Protein 3FHG (pdb70)

InterPro domains:
  IPR003265 HhH-GPD domain [SM00478] (42-202)
  IPR003265 HhH-GPD domain [cd00056] (31-195)
  IPR011257 DNA glycosylase [SSF48150] (7-203)
  IPR012092 8-oxoguanine DNA glycosylase/AP lyase Ogg [MF_00241] (2-207)
  IPR012092 8-oxoguanine DNA glycosylase/AP lyase Ogg [NF002305] (6-207)
  IPR012092 8-oxoguanine DNA glycosylase/AP lyase Ogg [PF22175] (16-188)
  IPR012092 8-oxoguanine DNA glycosylase/AP lyase Ogg [PIRSF005954] (3-207)
  IPR023170 Helix-hairpin-helix, base-excision DNA repair, C-terminal [G3DSA:1.10.1670.10] (16-207)

B-factor: mean 33.08, std 9.27, range [10.03, 71.74]

Foldseek 3Di:
DLLVLLPPPVLVVVLVVQLVQQQVLLVDDLVSLLLLLLLLLLPVVHPQVLSVLLSVQCDPVLQPPALVVSLVSSVVSVRVVSNVSSVLSRQCCVVCRPCLSVPLVVVCVPPVVVSLVVCCVRPSRDLQSSLSSNLSNNRQQRARDDVVVVVLCCVVVLDHDDDCPDCDPVVRVVVSVSLQVVQVVSVHGNSSVNQSSVCVVPVDRGD

Secondary structure (DSSP, 8-state):
--HHHHH-HHHHHHHHHHHHHHHHHHTS-HHHHHHHHHHHHHHTTS-HHHHHHHHHHHGGGGGT--HHHHHHHHHHTT-TTHHHHHHHHHHHHHHHTTTHHHHHHHHHHH-HHHHHHHHTTSTT--HHHHHHHHHHTT--SS----HHHHHHHHHTTSS-----S---HHHHHHHHHHHHHHHHHTTS-HHHHHHHHHHHHHSS---

Radius of gyration: 16.83 Å; Cα contacts (8 Å, |Δi|>4): 234; chains: 1; bounding box: 34×46×36 Å

Sequence (207 aa):
MLRSLVQNPKVRARVLERVDEEFRLNNLSNEEVWFRELTLCLLLTANSSFISAYQALNCLGQKIYYANEEEIRNILKSCKYRFYNLKAKYIIMAREKVYGRLKEEIKPLADEDQQLARERLLNIKGIGMQEASHFLRNVGYFDLAIIDRHIIDFMRRIGAIGETNVKQLSKSLYISFENILKSIASNLNMSVGILDLFIWYKETNTIVK

Solvent-accessible surface area: 10336 Å² total; per-residue (Å²): 143,5,131,78,22,10,130,46,102,134,0,98,52,121,4,97,120,50,12,95,48,0,139,114,6,21,131,22,81,26,72,33,0,0,74,0,0,0,0,0,1,0,24,18,132,32,66,42,108,46,0,97,90,0,13,102,61,4,30,127,91,2,42,144,2,71,43,104,87,0,64,79,32,0,118,81,21,169,6,181,69,50,86,92,9,0,87,50,0,26,64,1,35,142,94,10,81,45,89,2,47,125,75,6,46,72,27,3,86,136,51,39,66,92,0,1,78,111,3,46,89,7,117,27,10,29,28,55,22,0,0,15,0,0,1,0,0,20,14,19,70,1,0,15,1,37,131,76,3,10,57,3,0,91,106,36,62,38,32,50,160,78,113,18,167,112,48,44,96,78,50,4,55,49,12,1,80,63,6,68,73,37,0,73,123,21,133,40,39,5,0,14,3,9,0,4,4,60,30,77,56,63,101,58,20,14,15

Organism: Saccharolobus solfataricus (strain ATCC 35092 / DSM 1617 / JCM 11322 / P2) (NCBI:txid273057)

Structure (mmCIF, N/CA/C/O backbone):
data_3FHG
#
_entry.id   3FHG
#
_cell.length_a   110.960
_cell.length_b   110.960
_cell.length_c   34.410
_cell.angle_alpha   90.000
_cell.angle_beta   90.000
_cell.angle_gamma   120.000
#
_symmetry.space_group_name_H-M   'P 6'
#
loop_
_entity.id
_entity.type
_entity.pdbx_description
1 polymer 'N-glycosylase/DNA lyase'
2 non-polymer GLYCEROL
3 non-polymer 'SULFATE ION'
4 water water
#
loop_
_atom_site.group_PDB
_atom_site.id
_atom_site.type_symbol
_atom_site.label_atom_id
_atom_site.label_alt_id
_atom_site.label_comp_id
_atom_site.label_asym_id
_atom_site.label_entity_id
_atom_site.label_seq_id
_atom_site.pdbx_PDB_ins_code
_atom_site.Cartn_x
_atom_site.Cartn_y
_atom_site.Cartn_z
_atom_site.occupancy
_atom_site.B_iso_or_equiv
_atom_site.auth_seq_id
_atom_site.auth_comp_id
_atom_site.auth_asym_id
_atom_site.auth_atom_id
_atom_site.pdbx_PDB_model_num
ATOM 1 N N . MET A 1 1 ? -53.813 -21.307 -10.319 1.00 62.74 1 MET A N 1
ATOM 2 C CA . MET A 1 1 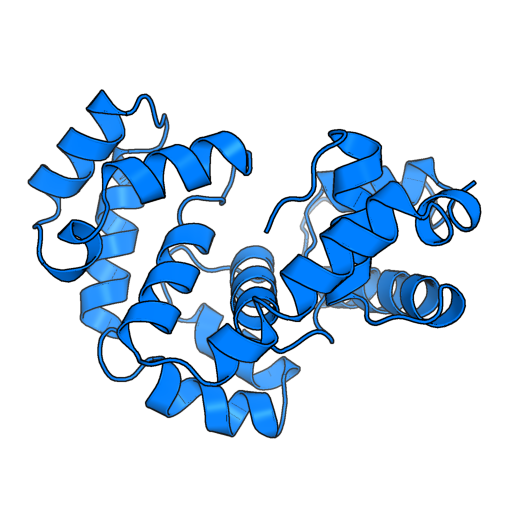? -54.262 -20.583 -9.093 1.00 62.54 1 MET A CA 1
ATOM 3 C C . MET A 1 1 ? -53.549 -19.240 -8.977 1.00 62.43 1 MET A C 1
ATOM 4 O O . MET A 1 1 ? -54.104 -18.273 -8.456 1.00 62.60 1 MET A O 1
ATOM 9 N N . LEU A 1 2 ? -52.313 -19.192 -9.461 1.00 61.70 2 LEU A N 1
ATOM 10 C CA . LEU A 1 2 ? -51.518 -17.971 -9.428 1.00 60.41 2 LEU A CA 1
ATOM 11 C C . LEU A 1 2 ? -51.279 -17.564 -10.878 1.00 59.92 2 LEU A C 1
ATOM 12 O O . LEU A 1 2 ? -51.305 -16.380 -11.221 1.00 60.33 2 LEU A O 1
ATOM 17 N N . ARG A 1 3 ? -51.053 -18.565 -11.722 1.00 58.43 3 ARG A N 1
ATOM 18 C CA . ARG A 1 3 ? -50.820 -18.352 -13.143 1.00 56.18 3 ARG A CA 1
ATOM 19 C C . ARG A 1 3 ? -51.943 -17.520 -13.762 1.00 54.85 3 ARG A C 1
ATOM 20 O O . ARG A 1 3 ? -51.708 -16.719 -14.667 1.00 53.94 3 ARG A O 1
ATOM 28 N N . SER A 1 4 ? -53.164 -17.717 -13.273 1.00 53.46 4 SER A N 1
ATOM 29 C CA . SER A 1 4 ? -54.317 -16.983 -13.779 1.00 51.60 4 SER A CA 1
ATOM 30 C C . SER A 1 4 ? -54.179 -15.498 -13.454 1.00 50.99 4 SER A C 1
ATOM 31 O O . SER A 1 4 ? -54.329 -14.639 -14.326 1.00 50.56 4 SER A O 1
ATOM 34 N N . LEU A 1 5 ? -53.894 -15.210 -12.188 1.00 49.40 5 LEU A N 1
ATOM 35 C CA . LEU A 1 5 ? -53.725 -13.842 -11.710 1.00 47.14 5 LEU A CA 1
ATOM 36 C C . LEU A 1 5 ? -52.763 -13.052 -12.593 1.00 45.93 5 LEU A C 1
ATOM 37 O O . LEU A 1 5 ? -53.045 -11.917 -12.986 1.00 43.00 5 LEU A O 1
ATOM 42 N N . VAL A 1 6 ? -51.625 -13.667 -12.900 1.00 44.91 6 VAL A N 1
ATOM 43 C CA . VAL A 1 6 ? -50.601 -13.034 -13.720 1.00 44.80 6 VAL A CA 1
ATOM 44 C C . VAL A 1 6 ? -51.030 -12.775 -15.165 1.00 44.73 6 VAL A C 1
ATOM 45 O O . VAL A 1 6 ? -50.465 -11.917 -15.838 1.00 44.35 6 VAL A O 1
ATOM 49 N N . GLN A 1 7 ? -52.028 -13.510 -15.643 1.00 44.53 7 GLN A N 1
ATOM 50 C CA . GLN A 1 7 ? -52.503 -13.323 -17.010 1.00 45.36 7 GLN A CA 1
ATOM 51 C C . GLN A 1 7 ? -53.671 -12.337 -17.099 1.00 44.12 7 GLN A C 1
ATOM 52 O O . GLN A 1 7 ? -54.024 -11.878 -18.189 1.00 44.83 7 GLN A O 1
ATOM 58 N N . ASN A 1 8 ? -54.263 -12.007 -15.956 1.00 41.20 8 ASN A N 1
ATOM 59 C CA . ASN A 1 8 ? -55.389 -11.078 -15.932 1.00 40.20 8 ASN A CA 1
ATOM 60 C C . ASN A 1 8 ? -54.991 -9.737 -16.551 1.00 38.99 8 ASN A C 1
ATOM 61 O O . ASN A 1 8 ? -54.146 -9.024 -16.014 1.00 36.67 8 ASN A O 1
ATOM 66 N N . PRO A 1 9 ? -55.610 -9.376 -17.689 1.00 38.63 9 PRO A N 1
ATOM 67 C CA . PRO A 1 9 ? -55.324 -8.120 -18.396 1.00 37.76 9 PRO A CA 1
ATOM 68 C C . PRO A 1 9 ? -55.511 -6.856 -17.554 1.00 36.81 9 PRO A C 1
ATOM 69 O O . PRO A 1 9 ? -54.755 -5.894 -17.695 1.00 35.87 9 PRO A O 1
ATOM 73 N N . LYS A 1 10 ? -56.513 -6.858 -16.684 1.00 36.17 10 LYS A N 1
ATOM 74 C CA . LYS A 1 10 ? -56.761 -5.707 -15.829 1.00 37.79 10 LYS A CA 1
ATOM 75 C C . LYS A 1 10 ? -55.595 -5.509 -14.867 1.00 37.03 10 LYS A C 1
ATOM 76 O O . LYS A 1 10 ? -55.103 -4.390 -14.687 1.00 36.86 10 LYS A O 1
ATOM 82 N N . VAL A 1 11 ? -55.150 -6.601 -14.256 1.00 34.68 11 VAL A N 1
ATOM 83 C CA . VAL A 1 11 ? -54.051 -6.529 -13.303 1.00 34.01 11 VAL A CA 1
ATOM 84 C C . VAL A 1 11 ? -52.743 -6.204 -13.997 1.00 32.89 11 VAL A C 1
ATOM 85 O O . VAL A 1 11 ? -51.997 -5.337 -13.549 1.00 32.75 11 VAL A O 1
ATOM 89 N N . ARG A 1 12 ? -52.463 -6.904 -15.090 1.00 32.63 12 ARG A N 1
ATOM 90 C CA . ARG A 1 12 ? -51.229 -6.679 -15.833 1.00 33.59 12 ARG A CA 1
ATOM 91 C C . ARG A 1 12 ? -51.068 -5.221 -16.251 1.00 31.84 12 ARG A C 1
ATOM 92 O O . ARG A 1 12 ? -49.992 -4.650 -16.116 1.00 30.92 12 ARG A O 1
ATOM 100 N N . ALA A 1 13 ? -52.142 -4.627 -16.764 1.00 31.71 13 ALA A N 1
ATOM 101 C CA . ALA A 1 13 ? -52.107 -3.240 -17.205 1.00 31.61 13 ALA A CA 1
ATOM 102 C C . ALA A 1 13 ? -51.620 -2.325 -16.081 1.00 31.16 13 ALA A C 1
ATOM 103 O O . ALA A 1 13 ? -50.669 -1.560 -16.258 1.00 30.90 13 ALA A O 1
ATOM 105 N N . ARG A 1 14 ? -52.278 -2.413 -14.931 1.00 29.60 14 ARG A N 1
ATOM 106 C CA . ARG A 1 14 ? -51.919 -1.597 -13.778 1.00 29.63 14 ARG A CA 1
ATOM 107 C C . ARG A 1 14 ? -50.492 -1.864 -13.317 1.00 28.74 14 ARG A C 1
ATOM 108 O O . ARG A 1 14 ? -49.759 -0.931 -13.000 1.00 30.43 14 ARG A O 1
ATOM 116 N N . VAL A 1 15 ? -50.091 -3.132 -13.286 1.00 26.77 15 VAL A N 1
ATOM 117 C CA . VAL A 1 15 ? -48.743 -3.485 -12.857 1.00 27.13 15 VAL A CA 1
ATOM 118 C C . VAL A 1 15 ? -47.660 -2.872 -13.738 1.00 28.45 15 VAL A C 1
ATOM 119 O O . VAL A 1 15 ? -46.651 -2.394 -13.229 1.00 27.77 15 VAL A O 1
ATOM 123 N N . LEU A 1 16 ? -47.865 -2.891 -15.053 1.00 28.50 16 LEU A N 1
ATOM 124 C CA . LEU A 1 16 ? -46.890 -2.318 -15.973 1.00 30.28 16 LEU A CA 1
ATOM 125 C C . LEU A 1 16 ? -46.720 -0.839 -15.673 1.00 28.58 16 LEU A C 1
ATOM 126 O O . LEU A 1 16 ? -45.625 -0.304 -15.772 1.00 27.37 16 LEU A O 1
ATOM 131 N N . GLU A 1 17 ? -47.813 -0.185 -15.306 1.00 29.11 17 GLU A N 1
ATOM 132 C CA . GLU A 1 17 ? -47.765 1.231 -14.968 1.00 29.77 17 GLU A CA 1
ATOM 133 C C . GLU A 1 17 ? -46.815 1.435 -13.788 1.00 30.06 17 GLU A C 1
ATOM 134 O O . GLU A 1 17 ? -45.958 2.321 -13.823 1.00 29.87 17 GLU A O 1
ATOM 140 N N . ARG A 1 18 ? -46.949 0.599 -12.757 1.00 27.80 18 ARG A N 1
ATOM 141 C CA . ARG A 1 18 ? -46.077 0.681 -11.585 1.00 27.53 18 ARG A CA 1
ATOM 142 C C . ARG A 1 18 ? -44.632 0.419 -11.990 1.00 27.54 18 ARG A C 1
ATOM 143 O O . ARG A 1 18 ? -43.719 1.120 -11.558 1.00 26.71 18 ARG A O 1
ATOM 151 N N . VAL A 1 19 ? -44.422 -0.607 -12.808 1.00 27.41 19 VAL A N 1
ATOM 152 C CA . VAL A 1 19 ? -43.077 -0.925 -13.256 1.00 29.35 19 VAL A CA 1
ATOM 153 C C . VAL A 1 19 ? -42.466 0.314 -13.910 1.00 29.16 19 VAL A C 1
ATOM 154 O O . VAL A 1 19 ? -41.328 0.676 -13.612 1.00 29.40 19 VAL A O 1
ATOM 158 N N . ASP A 1 20 ? -43.225 0.967 -14.789 1.00 28.00 20 ASP A N 1
ATOM 159 C CA . ASP A 1 20 ? -42.739 2.181 -15.438 1.00 28.68 20 ASP A CA 1
ATOM 160 C C . ASP A 1 20 ? -42.414 3.228 -14.377 1.00 27.74 20 ASP A C 1
ATOM 161 O O . ASP A 1 20 ? -41.372 3.870 -14.430 1.00 27.00 20 ASP A O 1
ATOM 166 N N A GLU A 1 21 ? -43.311 3.387 -13.410 0.50 26.47 21 GLU A N 1
ATOM 167 N N B GLU A 1 21 ? -43.316 3.384 -13.415 0.50 27.03 21 GLU A N 1
ATOM 168 C CA A GLU A 1 21 ? -43.116 4.359 -12.338 0.50 25.31 21 GLU A CA 1
ATOM 169 C CA B GLU A 1 21 ? -43.132 4.341 -12.330 0.50 26.32 21 GLU A CA 1
ATOM 170 C C A GLU A 1 21 ? -41.797 4.112 -11.615 0.50 23.68 21 GLU A C 1
ATOM 171 C C B GLU A 1 21 ? -41.810 4.110 -11.610 0.50 24.33 21 GLU A C 1
ATOM 172 O O A GLU A 1 21 ? -41.036 5.046 -11.362 0.50 23.23 21 GLU A O 1
ATOM 173 O O B GLU A 1 21 ? -41.058 5.052 -11.355 0.50 23.87 21 GLU A O 1
ATOM 184 N N . PHE A 1 22 ? -41.528 2.852 -11.285 1.00 23.40 22 PHE A N 1
ATOM 185 C CA . PHE A 1 22 ? -40.302 2.502 -10.588 1.00 22.18 22 PHE A CA 1
ATOM 186 C C . PHE A 1 22 ? -39.065 2.767 -11.426 1.00 23.08 22 PHE A C 1
ATOM 187 O O . PHE A 1 22 ? -38.050 3.248 -10.912 1.00 21.36 22 PHE A O 1
ATOM 195 N N . ARG A 1 23 ? -39.142 2.458 -12.717 1.00 22.07 23 ARG A N 1
ATOM 196 C CA . ARG A 1 23 ? -38.009 2.705 -13.590 1.00 24.01 23 ARG A CA 1
ATOM 197 C C . ARG A 1 23 ? -37.775 4.211 -13.703 1.00 21.32 23 ARG A C 1
ATOM 198 O O . ARG A 1 23 ? -36.631 4.670 -13.692 1.00 24.04 23 ARG A O 1
ATOM 206 N N . LEU A 1 24 ? -38.856 4.978 -13.782 1.00 20.22 24 LEU A N 1
ATOM 207 C CA . LEU A 1 24 ? -38.725 6.424 -13.862 1.00 21.29 24 LEU A CA 1
ATOM 208 C C . LEU A 1 24 ? -38.084 6.912 -12.568 1.00 22.07 24 LEU A C 1
ATOM 209 O O . LEU A 1 24 ? -37.233 7.796 -12.583 1.00 22.98 24 LEU A O 1
ATOM 214 N N . ASN A 1 25 ? -38.488 6.323 -11.445 1.00 21.74 25 ASN A N 1
ATOM 215 C CA . ASN A 1 25 ? -37.932 6.724 -10.158 1.00 21.18 25 ASN A CA 1
ATOM 216 C C . ASN A 1 25 ? -36.414 6.569 -10.166 1.00 21.23 25 ASN A C 1
ATOM 217 O O . ASN A 1 25 ? -35.702 7.439 -9.667 1.00 24.35 25 ASN A O 1
ATOM 222 N N . ASN A 1 26 ? -35.913 5.477 -10.739 1.00 22.35 26 ASN A N 1
ATOM 223 C CA . ASN A 1 26 ? -34.466 5.243 -10.789 1.00 24.02 26 ASN A CA 1
ATOM 224 C C . ASN A 1 26 ? -33.733 6.390 -11.502 1.00 24.29 26 ASN A C 1
ATOM 225 O O . ASN A 1 26 ? -32.588 6.704 -11.185 1.00 23.40 26 ASN A O 1
ATOM 230 N N . LEU A 1 27 ? -34.422 7.019 -12.447 1.00 24.76 27 LEU A N 1
ATOM 231 C CA . LEU A 1 27 ? -33.860 8.116 -13.233 1.00 26.87 27 LEU A CA 1
ATOM 232 C C . LEU A 1 27 ? -34.217 9.492 -12.675 1.00 28.02 27 LEU A C 1
ATOM 233 O O . LEU A 1 27 ? -33.872 10.517 -13.272 1.00 28.07 27 LEU A O 1
ATOM 238 N N . SER A 1 28 ? -34.906 9.509 -11.538 1.00 26.46 28 SER A N 1
ATOM 239 C CA . SER A 1 28 ? -35.328 10.754 -10.918 1.00 26.23 28 SER A CA 1
ATOM 240 C C . SER A 1 28 ? -34.336 11.266 -9.879 1.00 26.10 28 SER A C 1
ATOM 241 O O . SER A 1 28 ? -33.422 10.552 -9.464 1.00 26.83 28 SER A O 1
ATOM 244 N N . ASN A 1 29 ? -34.540 12.507 -9.453 1.00 26.71 29 ASN A N 1
ATOM 245 C CA . ASN A 1 29 ? -33.648 13.163 -8.504 1.00 29.44 29 ASN A CA 1
ATOM 246 C C . ASN A 1 29 ? -33.733 12.727 -7.043 1.00 30.28 29 ASN A C 1
ATOM 247 O O . ASN A 1 29 ? -34.637 11.989 -6.634 1.00 28.23 29 ASN A O 1
ATOM 252 N N . GLU A 1 30 ? -32.777 13.235 -6.270 1.00 29.19 30 GLU A N 1
ATOM 253 C CA . GLU A 1 30 ? -32.651 12.979 -4.837 1.00 30.13 30 GLU A CA 1
ATOM 254 C C . GLU A 1 30 ? -33.969 13.154 -4.078 1.00 28.08 30 GLU A C 1
ATOM 255 O O . GLU A 1 30 ? -34.263 12.397 -3.146 1.00 29.31 30 GLU A O 1
ATOM 261 N N . GLU A 1 31 ? -34.756 14.155 -4.454 1.00 25.47 31 GLU A N 1
ATOM 262 C CA . GLU A 1 31 ? -36.029 14.380 -3.790 1.00 25.79 31 GLU A CA 1
ATOM 263 C C . GLU A 1 31 ? -36.947 13.173 -3.979 1.00 25.61 31 GLU A C 1
ATOM 264 O O . GLU A 1 31 ? -37.650 12.762 -3.059 1.00 23.12 31 GLU A O 1
ATOM 270 N N . VAL A 1 32 ? -36.946 12.608 -5.177 1.00 22.61 32 VAL A N 1
ATOM 271 C CA . VAL A 1 32 ? -37.793 11.453 -5.430 1.00 21.34 32 VAL A CA 1
ATOM 272 C C . VAL A 1 32 ? -37.286 10.245 -4.653 1.00 18.85 32 VAL A C 1
ATOM 273 O O . VAL A 1 32 ? -38.082 9.485 -4.107 1.00 18.47 32 VAL A O 1
ATOM 277 N N . TRP A 1 33 ? -35.971 10.056 -4.602 1.00 18.78 33 TRP A N 1
ATOM 278 C CA . TRP A 1 33 ? -35.432 8.930 -3.848 1.00 19.59 33 TRP A CA 1
ATOM 279 C C . TRP A 1 33 ? -35.749 9.059 -2.358 1.00 21.43 33 TRP A C 1
ATOM 280 O O . TRP A 1 33 ? -36.127 8.079 -1.716 1.00 19.01 33 TRP A O 1
ATOM 291 N N . PHE A 1 34 ? -35.605 10.255 -1.794 1.00 20.43 34 PHE A N 1
ATOM 292 C CA . PHE A 1 34 ? -35.914 10.395 -0.375 1.00 19.31 34 PHE A CA 1
ATOM 293 C C . PHE A 1 34 ? -37.405 10.234 -0.117 1.00 19.15 34 PHE A C 1
ATOM 294 O O . PHE A 1 34 ? -37.801 9.784 0.953 1.00 18.77 34 PHE A O 1
ATOM 302 N N . ARG A 1 35 ? -38.233 10.630 -1.079 1.00 15.45 35 ARG A N 1
ATOM 303 C CA . ARG A 1 35 ? -39.678 10.476 -0.919 1.00 19.36 35 ARG A CA 1
ATOM 304 C C . ARG A 1 35 ? -40.014 8.977 -0.815 1.00 18.24 35 ARG A C 1
ATOM 305 O O . ARG A 1 35 ? -40.822 8.566 0.019 1.00 16.62 35 ARG A O 1
ATOM 313 N N . GLU A 1 36 ? -39.393 8.164 -1.667 1.00 17.58 36 GLU A N 1
ATOM 314 C CA . GLU A 1 36 ? -39.644 6.720 -1.641 1.00 18.54 36 GLU A CA 1
ATOM 315 C C . GLU A 1 36 ? -39.136 6.122 -0.332 1.00 18.30 36 GLU A C 1
ATOM 316 O O . GLU A 1 36 ? -39.772 5.237 0.240 1.00 16.94 36 GLU A O 1
ATOM 322 N N . LEU A 1 37 ? -37.994 6.611 0.149 1.00 17.31 37 LEU A N 1
ATOM 323 C CA . LEU A 1 37 ? -37.443 6.116 1.407 1.00 18.88 37 LEU A CA 1
ATOM 324 C C . LEU A 1 37 ? -38.437 6.419 2.528 1.00 19.51 37 LEU A C 1
ATOM 325 O O . LEU A 1 37 ? -38.695 5.576 3.387 1.00 21.08 37 LEU A O 1
ATOM 330 N N . THR A 1 38 ? -39.004 7.622 2.503 1.00 18.73 38 THR A N 1
ATOM 331 C CA . THR A 1 38 ? -39.971 8.040 3.511 1.00 17.68 38 THR A CA 1
ATOM 332 C C . THR A 1 38 ? -41.226 7.163 3.483 1.00 18.91 38 THR A C 1
ATOM 333 O O . THR A 1 38 ? -41.795 6.835 4.526 1.00 16.91 38 THR A O 1
ATOM 337 N N . LEU A 1 39 ? -41.661 6.794 2.287 1.00 16.01 39 LEU A N 1
ATOM 338 C CA . LEU A 1 39 ? -42.826 5.921 2.142 1.00 19.18 39 LEU A CA 1
ATOM 339 C C . LEU A 1 39 ? -42.528 4.584 2.816 1.00 17.52 39 LEU A C 1
ATOM 340 O O . LEU A 1 39 ? -43.374 4.026 3.515 1.00 18.29 39 LEU A O 1
ATOM 345 N N . CYS A 1 40 ? -41.320 4.070 2.604 1.00 17.53 40 CYS A N 1
ATOM 346 C CA . CYS A 1 40 ? -40.942 2.791 3.184 1.00 18.78 40 CYS A CA 1
ATOM 347 C C . CYS A 1 40 ? -40.892 2.853 4.712 1.00 21.39 40 CYS A C 1
ATOM 348 O O . CYS A 1 40 ? -41.271 1.893 5.378 1.00 20.60 40 CYS A O 1
ATOM 351 N N . LEU A 1 41 ? -40.442 3.972 5.274 1.00 20.06 41 LEU A N 1
ATOM 352 C CA . LEU A 1 41 ? -40.413 4.100 6.732 1.00 22.20 41 LEU A CA 1
ATOM 353 C C . LEU A 1 41 ? -41.842 4.067 7.270 1.00 20.40 41 LEU A C 1
ATOM 354 O O . LEU A 1 41 ? -42.102 3.474 8.310 1.00 21.98 41 LEU A O 1
ATOM 359 N N A LEU A 1 42 ? -42.759 4.708 6.552 0.50 20.49 42 LEU A N 1
ATOM 360 N N B LEU A 1 42 ? -42.756 4.711 6.549 0.50 19.15 42 LEU A N 1
ATOM 361 C CA A LEU A 1 42 ? -44.161 4.774 6.961 0.50 22.35 42 LEU A CA 1
ATOM 362 C CA B LEU A 1 42 ? -44.161 4.781 6.946 0.50 20.21 42 LEU A CA 1
ATOM 363 C C A LEU A 1 42 ? -44.945 3.479 6.765 0.50 23.54 42 LEU A C 1
ATOM 364 C C B LEU A 1 42 ? -44.937 3.478 6.771 0.50 22.20 42 LEU A C 1
ATOM 365 O O A LEU A 1 42 ? -45.977 3.273 7.410 0.50 23.25 42 LEU A O 1
ATOM 366 O O B LEU A 1 42 ? -45.954 3.264 7.436 0.50 22.17 42 LEU A O 1
ATOM 375 N N . THR A 1 43 ? -44.468 2.616 5.874 1.00 23.47 43 THR A N 1
ATOM 376 C CA . THR A 1 43 ? -45.147 1.353 5.617 1.00 25.95 43 THR A CA 1
ATOM 377 C C . THR A 1 43 ? -44.871 0.312 6.695 1.00 28.82 43 THR A C 1
ATOM 378 O O . THR A 1 43 ? -45.632 -0.648 6.846 1.00 30.04 43 THR A O 1
ATOM 382 N N . ALA A 1 44 ? -43.794 0.501 7.448 1.00 29.52 44 ALA A N 1
ATOM 383 C CA . ALA A 1 44 ? -43.456 -0.440 8.506 1.00 31.17 44 ALA A CA 1
ATOM 384 C C . ALA A 1 44 ? -44.668 -0.622 9.418 1.00 32.61 44 ALA A C 1
ATOM 385 O O . ALA A 1 44 ? -45.238 0.350 9.912 1.00 32.26 44 ALA A O 1
ATOM 387 N N . ASN A 1 45 ? -45.069 -1.874 9.611 1.00 35.27 45 ASN A N 1
ATOM 388 C CA . ASN A 1 45 ? -46.210 -2.216 10.460 1.00 36.29 45 ASN A CA 1
ATOM 389 C C . ASN A 1 45 ? -47.511 -1.521 10.080 1.00 35.92 45 ASN A C 1
ATOM 390 O O . ASN A 1 45 ? -48.431 -1.420 10.893 1.00 37.22 45 ASN A O 1
ATOM 395 N N . SER A 1 46 ? -47.600 -1.051 8.844 1.00 35.02 46 SER A N 1
ATOM 396 C CA . SER A 1 46 ? -48.801 -0.370 8.381 1.00 36.57 46 SER A CA 1
ATOM 397 C C . SER A 1 46 ? -49.183 -0.911 7.021 1.00 37.54 46 SER A C 1
ATOM 398 O O . SER A 1 46 ? -48.415 -1.646 6.404 1.00 40.16 46 SER A O 1
ATOM 401 N N . SER A 1 47 ? -50.372 -0.549 6.555 1.00 37.62 47 SER A N 1
ATOM 402 C CA . SER A 1 47 ? -50.834 -0.983 5.244 1.00 37.77 47 SER A CA 1
ATOM 403 C C . SER A 1 47 ? -50.355 0.076 4.259 1.00 37.58 47 SER A C 1
ATOM 404 O O . SER A 1 47 ? -49.844 1.119 4.669 1.00 36.34 47 SER A O 1
ATOM 407 N N . PHE A 1 48 ? -50.509 -0.178 2.966 1.00 35.67 48 PHE A N 1
ATOM 408 C CA . PHE A 1 48 ? -50.071 0.796 1.980 1.00 36.20 48 PHE A CA 1
ATOM 409 C C . PHE A 1 48 ? -50.928 2.061 2.030 1.00 35.50 48 PHE A C 1
ATOM 410 O O . PHE A 1 48 ? -50.409 3.176 1.981 1.00 34.68 48 PHE A O 1
ATOM 418 N N . ILE A 1 49 ? -52.241 1.879 2.131 1.00 35.45 49 ILE A N 1
ATOM 419 C CA . ILE A 1 49 ? -53.161 3.013 2.184 1.00 36.33 49 ILE A CA 1
ATOM 420 C C . ILE A 1 49 ? -52.832 3.995 3.311 1.00 35.38 49 ILE A C 1
ATOM 421 O O . ILE A 1 49 ? -52.851 5.206 3.100 1.00 33.30 49 ILE A O 1
ATOM 426 N N . SER A 1 50 ? -52.534 3.480 4.503 1.00 35.22 50 SER A N 1
ATOM 427 C CA . SER A 1 50 ? -52.202 4.348 5.631 1.00 34.26 50 SER A CA 1
ATOM 428 C C . SER A 1 50 ? -50.919 5.112 5.346 1.00 32.15 50 SER A C 1
ATOM 429 O O . SER A 1 50 ? -50.853 6.326 5.548 1.00 30.69 50 SER A O 1
ATOM 432 N N . ALA A 1 51 ? -49.905 4.388 4.876 1.00 29.72 51 ALA A N 1
ATOM 433 C CA . ALA A 1 51 ? -48.612 4.979 4.566 1.00 28.82 51 ALA A CA 1
ATOM 434 C C . ALA A 1 51 ? -48.714 6.025 3.468 1.00 27.54 51 ALA A C 1
ATOM 435 O O . ALA A 1 51 ? -48.138 7.109 3.580 1.00 26.23 51 ALA A O 1
ATOM 437 N N . TYR A 1 52 ? -49.439 5.706 2.399 1.00 28.34 52 TYR A N 1
ATOM 438 C CA . TYR A 1 52 ? -49.580 6.660 1.310 1.00 27.36 52 TYR A CA 1
ATOM 439 C C . TYR A 1 52 ? -50.370 7.887 1.750 1.00 27.84 52 TYR A C 1
ATOM 440 O O . TYR A 1 52 ? -50.042 9.002 1.362 1.00 26.66 52 TYR A O 1
ATOM 449 N N . GLN A 1 53 ? -51.413 7.695 2.552 1.00 28.44 53 GLN A N 1
ATOM 450 C CA . GLN A 1 53 ? -52.191 8.845 3.019 1.00 29.13 53 GLN A CA 1
ATOM 451 C C . GLN A 1 53 ? -51.295 9.762 3.833 1.00 27.16 53 GLN A C 1
ATOM 452 O O . GLN A 1 53 ? -51.363 10.990 3.709 1.00 27.46 53 GLN A O 1
ATOM 458 N N . ALA A 1 54 ? -50.461 9.152 4.671 1.00 25.89 54 ALA A N 1
ATOM 459 C CA . ALA A 1 54 ? -49.526 9.888 5.507 1.00 26.05 54 ALA A CA 1
ATOM 460 C C . ALA A 1 54 ? -48.538 10.670 4.637 1.00 25.94 54 ALA A C 1
ATOM 461 O O . ALA A 1 54 ? -48.243 11.836 4.896 1.00 26.21 54 ALA A O 1
ATOM 463 N N . LEU A 1 55 ? -48.027 10.013 3.606 1.00 26.86 55 LEU A N 1
ATOM 464 C CA . LEU A 1 55 ? -47.068 10.640 2.704 1.00 27.87 55 LEU A CA 1
ATOM 465 C C . LEU A 1 55 ? -47.715 11.838 2.026 1.00 29.18 55 LEU A C 1
ATOM 466 O O . LEU A 1 55 ? -47.133 12.921 1.957 1.00 29.43 55 LEU A O 1
ATOM 471 N N . ASN A 1 56 ? -48.929 11.620 1.531 1.00 31.17 56 ASN A N 1
ATOM 472 C CA . ASN A 1 56 ? -49.696 12.645 0.838 1.00 33.12 56 ASN A CA 1
ATOM 473 C C . ASN A 1 56 ? -49.968 13.820 1.777 1.00 33.11 56 ASN A C 1
ATOM 474 O O . ASN A 1 56 ? -49.847 14.981 1.379 1.00 32.83 56 ASN A O 1
ATOM 479 N N . CYS A 1 57 ? -50.325 13.518 3.024 1.00 31.23 57 CYS A N 1
ATOM 480 C CA . CYS A 1 57 ? -50.592 14.555 4.021 1.00 31.41 57 CYS A CA 1
ATOM 481 C C . CYS A 1 57 ? -49.348 15.407 4.275 1.00 30.49 57 CYS A C 1
ATOM 482 O O . CYS A 1 57 ? -49.429 16.627 4.409 1.00 29.80 57 CYS A O 1
ATOM 485 N N . LEU A 1 58 ? -48.201 14.743 4.374 1.00 28.25 58 LEU A N 1
ATOM 486 C CA . LEU A 1 58 ? -46.945 15.430 4.619 1.00 26.80 58 LEU A CA 1
ATOM 487 C C . LEU A 1 58 ? -46.517 16.224 3.393 1.00 27.32 58 LEU A C 1
ATOM 488 O O . LEU A 1 58 ? -46.061 17.356 3.515 1.00 27.55 58 LEU A O 1
ATOM 493 N N . GLY A 1 59 ? -46.673 15.633 2.213 1.00 26.57 59 GLY A N 1
ATOM 494 C CA . GLY A 1 59 ? -46.295 16.328 0.999 1.00 27.97 59 GLY A CA 1
ATOM 495 C C . GLY A 1 59 ? -44.853 16.793 1.029 1.00 28.44 59 GLY A C 1
ATOM 496 O O . GLY A 1 59 ? -43.969 16.052 1.462 1.00 27.87 59 GLY A O 1
ATOM 497 N N . GLN A 1 60 ? -44.611 18.024 0.590 1.00 27.59 60 GLN A N 1
ATOM 498 C CA . GLN A 1 60 ? -43.254 18.567 0.541 1.00 27.69 60 GLN A CA 1
ATOM 499 C C . GLN A 1 60 ? -42.609 18.840 1.898 1.00 26.90 60 GLN A C 1
ATOM 500 O O . GLN A 1 60 ? -41.402 19.077 1.985 1.00 25.80 60 GLN A O 1
ATOM 506 N N . LYS A 1 61 ? -43.393 18.787 2.965 1.00 24.42 61 LYS A N 1
ATOM 507 C CA . LYS A 1 61 ? -42.826 19.043 4.275 1.00 24.78 61 LYS A CA 1
ATOM 508 C C . LYS A 1 61 ? -41.853 17.975 4.744 1.00 24.07 61 LYS A C 1
ATOM 509 O O . LYS A 1 61 ? -41.084 18.209 5.670 1.00 24.03 61 LYS A O 1
ATOM 515 N N . ILE A 1 62 ? -41.857 16.805 4.106 1.00 21.25 62 ILE A N 1
ATOM 516 C CA . ILE A 1 62 ? -40.907 15.780 4.520 1.00 21.30 62 ILE A CA 1
ATOM 517 C C . ILE A 1 62 ? -39.478 16.287 4.278 1.00 19.84 62 ILE A C 1
ATOM 518 O O . ILE A 1 62 ? -38.529 15.834 4.913 1.00 18.26 62 ILE A O 1
ATOM 523 N N . TYR A 1 63 ? -39.332 17.239 3.360 1.00 20.71 63 TYR A N 1
ATOM 524 C CA . TYR A 1 63 ? -38.016 17.771 3.033 1.00 19.24 63 TYR A CA 1
ATOM 525 C C . TYR A 1 63 ? -37.479 18.840 3.977 1.00 23.84 63 TYR A C 1
ATOM 526 O O . TYR A 1 63 ? -36.259 18.994 4.102 1.00 24.05 63 TYR A O 1
ATOM 535 N N . TYR A 1 64 ? -38.365 19.563 4.660 1.00 23.26 64 TYR A N 1
ATOM 536 C CA . TYR A 1 64 ? -37.887 20.634 5.536 1.00 25.62 64 TYR A CA 1
ATOM 537 C C . TYR A 1 64 ? -38.502 20.789 6.928 1.00 24.85 64 TYR A C 1
ATOM 538 O O . TYR A 1 64 ? -37.878 21.373 7.809 1.00 25.99 64 TYR A O 1
ATOM 547 N N . ALA A 1 65 ? -39.709 20.278 7.145 1.00 26.57 65 ALA A N 1
ATOM 548 C CA . ALA A 1 65 ? -40.342 20.434 8.458 1.00 24.69 65 ALA A CA 1
ATOM 549 C C . ALA A 1 65 ? -39.543 19.775 9.580 1.00 24.39 65 ALA A C 1
ATOM 550 O O . ALA A 1 65 ? -38.763 18.853 9.339 1.00 2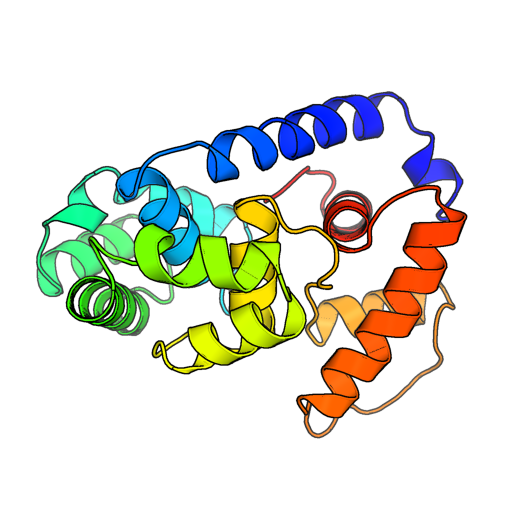4.78 65 ALA A O 1
ATOM 552 N N . ASN A 1 66 ? -39.716 20.266 10.809 1.00 23.78 66 ASN A N 1
ATOM 553 C CA . ASN A 1 66 ? -39.009 19.700 11.954 1.00 23.96 66 ASN A C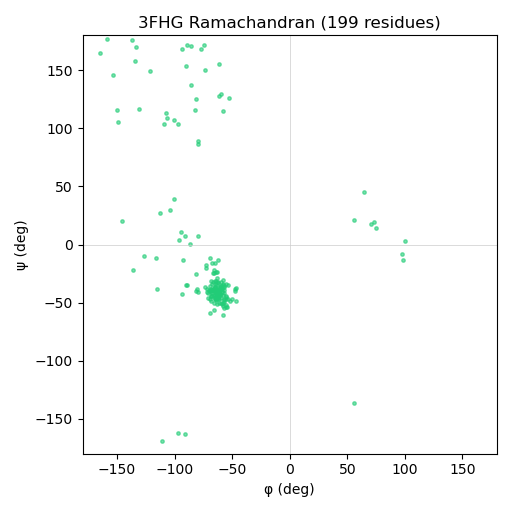A 1
ATOM 554 C C . ASN A 1 66 ? -39.806 18.515 12.512 1.00 23.55 66 ASN A C 1
ATOM 555 O O . ASN A 1 66 ? -40.939 18.278 12.099 1.00 24.36 66 ASN A O 1
ATOM 560 N N . GLU A 1 67 ? -39.210 17.771 13.433 1.00 26.21 67 GLU A N 1
ATOM 561 C CA . GLU A 1 67 ? -39.868 16.591 14.015 1.00 26.63 67 GLU A CA 1
ATOM 562 C C . GLU A 1 67 ? -41.274 16.844 14.570 1.00 27.72 67 GLU A C 1
ATOM 563 O O . GLU A 1 67 ? -42.209 16.097 14.279 1.00 27.31 67 GLU A O 1
ATOM 569 N N . GLU A 1 68 ? -41.416 17.892 15.374 1.00 27.86 68 GLU A N 1
ATOM 570 C CA . GLU A 1 68 ? -42.706 18.243 15.971 1.00 28.38 68 GLU A CA 1
ATOM 571 C C . GLU A 1 68 ? -43.792 18.489 14.922 1.00 27.99 68 GLU A C 1
ATOM 572 O O . GLU A 1 68 ? -44.931 18.040 15.071 1.00 26.76 68 GLU A O 1
ATOM 578 N N . GLU A 1 69 ? -43.437 19.204 13.860 1.00 27.22 69 GLU A N 1
ATOM 579 C CA . GLU A 1 69 ? -44.379 19.528 12.792 1.00 24.93 69 GLU A CA 1
ATOM 580 C C . GLU A 1 69 ? -44.792 18.303 11.986 1.00 24.56 69 GLU A C 1
ATOM 581 O O . GLU A 1 69 ? -45.946 18.183 11.579 1.00 23.53 69 GLU A O 1
ATOM 587 N N . ILE A 1 70 ? -43.844 17.405 11.749 1.00 24.37 70 ILE A N 1
ATOM 588 C CA . ILE A 1 70 ? -44.135 16.186 11.005 1.00 25.07 70 ILE A CA 1
ATOM 589 C C . ILE A 1 70 ? -45.006 15.285 11.875 1.00 25.11 70 ILE A C 1
ATOM 590 O O . ILE A 1 70 ? -45.945 14.668 11.388 1.00 25.52 70 ILE A O 1
ATOM 595 N N . ARG A 1 71 ? -44.714 15.236 13.170 1.00 26.89 71 ARG A N 1
ATOM 596 C CA . ARG A 1 71 ? -45.509 14.420 14.070 1.00 28.29 71 ARG A CA 1
ATOM 597 C C . ARG A 1 71 ? -46.952 14.934 14.099 1.00 27.73 71 ARG A C 1
ATOM 598 O O . ARG A 1 71 ? -47.898 14.144 14.034 1.00 26.35 71 ARG A O 1
ATOM 606 N N . ASN A 1 72 ? -47.125 16.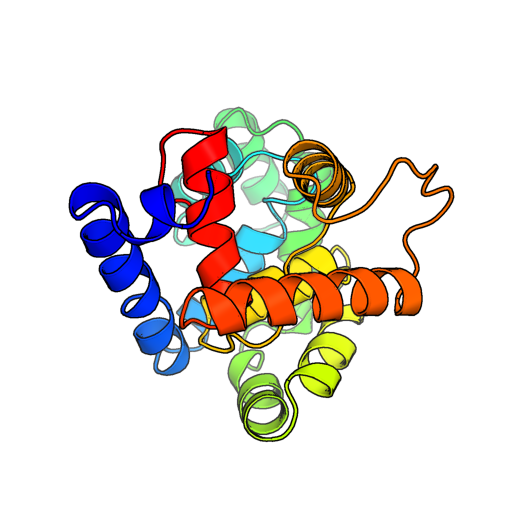255 14.167 1.00 27.55 72 ASN A N 1
ATOM 607 C CA . ASN A 1 72 ? -48.467 16.826 14.213 1.00 28.40 72 ASN A CA 1
ATOM 608 C C . ASN A 1 72 ? -49.259 16.562 12.937 1.00 28.89 72 ASN A C 1
ATOM 609 O O . ASN A 1 72 ? -50.469 16.339 12.988 1.00 28.35 72 ASN A O 1
ATOM 614 N N . ILE A 1 73 ? -48.589 16.586 11.790 1.00 25.94 73 ILE A N 1
ATOM 615 C CA . ILE A 1 73 ? -49.274 16.316 10.531 1.00 26.62 73 ILE A CA 1
ATOM 616 C C . ILE A 1 73 ? -49.698 14.846 10.462 1.00 25.83 73 ILE A C 1
ATOM 617 O O . ILE A 1 73 ? -50.819 14.540 10.066 1.00 27.87 73 ILE A O 1
ATOM 622 N N . LEU A 1 74 ? -48.807 13.940 10.847 1.00 24.21 74 LEU A N 1
ATOM 623 C CA . LEU A 1 74 ? -49.131 12.513 10.825 1.00 25.17 74 LEU A CA 1
ATOM 624 C C . LEU A 1 74 ? -50.277 12.207 11.788 1.00 25.66 74 LEU A C 1
ATOM 625 O O . LEU A 1 74 ? -51.164 11.404 11.485 1.00 25.50 74 LEU A O 1
ATOM 630 N N . LYS A 1 75 ? -50.253 12.855 12.947 1.00 26.32 75 LYS A N 1
ATOM 631 C CA . LYS A 1 75 ? -51.296 12.655 13.938 1.00 29.85 75 LYS A CA 1
ATOM 632 C C . LYS A 1 75 ? -52.653 13.104 13.382 1.00 30.66 75 LYS A C 1
ATOM 633 O O . LYS A 1 75 ? -53.654 12.413 13.542 1.00 30.64 75 LYS A O 1
ATOM 639 N N . SER A 1 76 ? -52.676 14.249 12.707 1.00 31.68 76 SER A N 1
ATOM 640 C CA . SER A 1 76 ? -53.910 14.783 12.146 1.00 32.72 76 SER A CA 1
ATOM 641 C C . SER A 1 76 ? -54.387 13.989 10.929 1.00 33.83 76 SER A C 1
ATOM 642 O O . SER A 1 76 ? -55.555 14.052 10.558 1.00 31.37 76 SER A O 1
ATOM 645 N N . CYS A 1 77 ? -53.467 13.249 10.316 1.00 32.53 77 CYS A N 1
ATOM 646 C CA . CYS A 1 77 ? -53.756 12.442 9.138 1.00 32.53 77 CYS A CA 1
ATOM 647 C C . CYS A 1 77 ? -54.267 11.062 9.535 1.00 32.74 77 CYS A C 1
ATOM 648 O O . CYS A 1 77 ? -54.544 10.223 8.676 1.00 33.82 77 CYS A O 1
ATOM 651 N N . LYS A 1 78 ? -54.369 10.829 10.840 1.00 30.89 78 LYS A N 1
ATOM 652 C CA . LYS A 1 78 ? -54.837 9.557 11.376 1.00 31.77 78 LYS A CA 1
ATOM 653 C C . LYS A 1 78 ? -53.834 8.413 11.253 1.00 30.50 78 LYS A C 1
ATOM 654 O O . LYS A 1 78 ? -54.199 7.237 11.339 1.00 30.95 78 LYS A O 1
ATOM 660 N N . TYR A 1 79 ? -52.565 8.756 11.058 1.00 27.49 79 TYR A N 1
ATOM 661 C CA . TYR A 1 79 ? -51.525 7.746 10.979 1.00 25.93 79 TYR A CA 1
ATOM 662 C C . TYR A 1 79 ? -51.158 7.392 12.425 1.00 25.63 79 TYR A C 1
ATOM 663 O O . TYR A 1 79 ? -50.655 8.236 13.167 1.00 25.41 79 TYR A O 1
ATOM 672 N N . ARG A 1 80 ? -51.410 6.143 12.815 1.00 25.65 80 ARG A N 1
ATOM 673 C CA . ARG A 1 80 ? -51.177 5.684 14.185 1.00 28.24 80 ARG A CA 1
ATOM 674 C C . ARG A 1 80 ? -49.756 5.687 14.738 1.00 27.57 80 ARG A C 1
ATOM 675 O O . ARG A 1 80 ? -49.568 5.821 15.947 1.00 27.64 80 ARG A O 1
ATOM 683 N N . PHE A 1 81 ? -48.755 5.529 13.881 1.00 26.59 81 PHE A N 1
ATOM 684 C CA . PHE A 1 81 ? -47.378 5.497 14.363 1.00 26.36 81 PHE A CA 1
ATOM 685 C C . PHE A 1 81 ? -46.670 6.835 14.159 1.00 25.59 81 PHE A C 1
ATOM 686 O O . PHE A 1 81 ? -45.481 6.881 13.849 1.00 24.05 81 PHE A O 1
ATOM 694 N N . TYR A 1 82 ? -47.408 7.919 14.378 1.00 26.00 82 TYR A N 1
ATOM 695 C CA . TYR A 1 82 ? -46.879 9.262 14.189 1.00 27.01 82 TYR A CA 1
ATOM 696 C C . TYR A 1 82 ? -45.666 9.658 15.030 1.00 27.73 82 TYR A C 1
ATOM 697 O O . TYR A 1 82 ? -44.800 10.389 14.549 1.00 29.54 82 TYR A O 1
ATOM 706 N N . ASN A 1 83 ? -45.588 9.186 16.271 1.00 28.35 83 ASN A N 1
ATOM 707 C CA . ASN A 1 83 ? -44.465 9.545 17.139 1.00 27.58 83 ASN A CA 1
ATOM 708 C C . ASN A 1 83 ? -43.099 9.030 16.698 1.00 25.56 83 ASN A C 1
ATOM 709 O O . ASN A 1 83 ? -42.156 9.804 16.533 1.00 25.98 83 ASN A O 1
ATOM 714 N N . LEU A 1 84 ? -42.979 7.720 16.527 1.00 24.73 84 LEU A N 1
ATOM 715 C CA . LEU A 1 84 ? -41.703 7.152 16.129 1.00 23.26 84 LEU A CA 1
ATOM 716 C C . LEU A 1 84 ? -41.359 7.462 14.678 1.00 23.61 84 LEU A C 1
ATOM 717 O O . LEU A 1 84 ? -40.196 7.720 14.352 1.00 22.30 84 LEU A O 1
ATOM 722 N N . LYS A 1 85 ? -42.362 7.436 13.808 1.00 22.18 85 LYS A N 1
ATOM 723 C CA . LYS A 1 85 ? -42.105 7.693 12.398 1.00 23.38 85 LYS A CA 1
ATOM 724 C C . LYS A 1 85 ? -41.586 9.099 12.152 1.00 22.72 85 LYS A C 1
ATOM 725 O O . LYS A 1 85 ? -40.719 9.298 11.308 1.00 22.17 85 LYS A O 1
ATOM 731 N N . ALA A 1 86 ? -42.127 10.076 12.872 1.00 23.22 86 ALA A N 1
ATOM 732 C CA . ALA A 1 86 ? -41.659 11.450 12.718 1.00 24.09 86 ALA A CA 1
ATOM 733 C C . ALA A 1 86 ? -40.154 11.480 13.009 1.00 24.59 86 ALA A C 1
ATOM 734 O O . ALA A 1 86 ? -39.373 12.062 12.247 1.00 23.34 86 ALA A O 1
ATOM 736 N N . LYS A 1 87 ? -39.749 10.835 14.103 1.00 23.95 87 LYS A N 1
ATOM 737 C CA . LYS A 1 87 ? -38.340 10.789 14.497 1.00 23.16 87 LYS A CA 1
ATOM 738 C C . LYS A 1 87 ? -37.464 10.100 13.453 1.00 23.28 87 LYS A C 1
ATOM 739 O O . LYS A 1 87 ? -36.356 10.560 13.159 1.00 22.36 87 LYS A O 1
ATOM 745 N N . TYR A 1 88 ? -37.960 9.000 12.897 1.00 21.85 88 TYR A N 1
ATOM 746 C CA . TYR A 1 88 ? -37.211 8.248 11.891 1.00 21.92 88 TYR A CA 1
ATOM 747 C C . TYR A 1 88 ? -37.029 9.034 10.596 1.00 20.98 88 TYR A C 1
ATOM 748 O O . TYR A 1 88 ? -35.987 8.944 9.949 1.00 22.02 88 TYR A O 1
ATOM 757 N N . ILE A 1 89 ? -38.063 9.773 10.216 1.00 19.68 89 ILE A N 1
ATOM 758 C CA . ILE A 1 89 ? -38.021 10.568 9.001 1.00 20.67 89 ILE A CA 1
ATOM 759 C C . ILE A 1 89 ? -36.961 11.658 9.148 1.00 21.71 89 ILE A C 1
ATOM 760 O O . ILE A 1 89 ? -36.173 11.888 8.235 1.00 22.19 89 ILE A O 1
ATOM 765 N N . ILE A 1 90 ? -36.933 12.308 10.311 1.00 22.15 90 ILE A N 1
ATOM 766 C CA . ILE A 1 90 ? -35.958 13.362 10.578 1.00 22.15 90 ILE A CA 1
ATOM 767 C C . ILE A 1 90 ? -34.546 12.813 10.617 1.00 22.16 90 ILE A C 1
ATOM 768 O O . ILE A 1 90 ? -33.628 13.426 10.067 1.00 20.75 90 ILE A O 1
ATOM 773 N N . MET A 1 91 ? -34.362 11.668 11.275 1.00 20.85 91 MET A N 1
ATOM 774 C CA . MET A 1 91 ? -33.034 11.070 11.362 1.00 21.36 91 MET A CA 1
ATOM 775 C C . MET A 1 91 ? -32.531 10.582 10.005 1.00 23.38 91 MET A C 1
ATOM 776 O O . MET A 1 91 ? -31.333 10.642 9.724 1.00 23.49 91 MET A O 1
ATOM 781 N N . ALA A 1 92 ? -33.441 10.096 9.165 1.00 21.79 92 ALA A N 1
ATOM 782 C CA . ALA A 1 92 ? -33.052 9.621 7.839 1.00 22.38 92 ALA A CA 1
ATOM 783 C C . ALA A 1 92 ? -32.622 10.839 7.021 1.00 20.30 92 ALA A C 1
ATOM 784 O O . ALA A 1 92 ? -31.595 10.812 6.343 1.00 19.82 92 ALA A O 1
ATOM 786 N N . ARG A 1 93 ? -33.406 11.909 7.121 1.00 19.67 93 ARG A N 1
ATOM 787 C CA . ARG A 1 93 ? -33.120 13.138 6.394 1.00 22.70 93 ARG A CA 1
ATOM 788 C C . ARG A 1 93 ? -31.739 13.643 6.772 1.00 24.71 93 ARG A C 1
ATOM 789 O O . ARG A 1 93 ? -30.908 13.922 5.904 1.00 23.15 93 ARG A O 1
ATOM 797 N N . GLU A 1 94 ? -31.488 13.727 8.076 1.00 25.52 94 GLU A N 1
ATOM 798 C CA . GLU A 1 94 ? -30.199 14.189 8.570 1.00 27.69 94 GLU A CA 1
ATOM 799 C C . GLU A 1 94 ? -29.059 13.317 8.086 1.00 27.59 94 GLU A C 1
ATOM 800 O O . GLU A 1 94 ? -27.986 13.813 7.749 1.00 29.27 94 GLU A O 1
ATOM 806 N N . LYS A 1 95 ? -29.298 12.013 8.038 1.00 27.51 95 LYS A N 1
ATOM 807 C CA . LYS A 1 95 ? -28.260 11.080 7.639 1.00 28.81 95 LYS A CA 1
ATOM 808 C C . LYS A 1 95 ? -28.017 10.901 6.142 1.00 29.74 95 LYS A C 1
ATOM 809 O O . LYS A 1 95 ? -26.866 10.799 5.714 1.00 30.35 95 LYS A O 1
ATOM 815 N N . VAL A 1 96 ? -29.079 10.875 5.344 1.00 27.04 96 VAL A N 1
ATOM 816 C CA . VAL A 1 96 ? -28.901 10.629 3.919 1.00 29.02 96 VAL A CA 1
ATOM 817 C C . VAL A 1 96 ? -29.491 11.600 2.907 1.00 29.11 96 VAL A C 1
ATOM 818 O O . VAL A 1 96 ? -29.196 11.478 1.714 1.00 29.13 96 VAL A O 1
ATOM 822 N N . TYR A 1 97 ? -30.321 12.548 3.332 1.00 29.74 97 TYR A N 1
ATOM 823 C CA . TYR A 1 97 ? -30.893 13.447 2.342 1.00 31.40 97 TYR A CA 1
ATOM 824 C C . TYR A 1 97 ? -29.806 14.210 1.586 1.00 31.18 97 TYR A C 1
ATOM 825 O O . TYR A 1 97 ? -28.916 14.797 2.196 1.00 31.28 97 TYR A O 1
ATOM 834 N N . GLY A 1 98 ? -29.887 14.190 0.257 1.00 31.06 98 GLY A N 1
ATOM 835 C CA . GLY A 1 98 ? -28.912 14.891 -0.556 1.00 31.55 98 GLY A CA 1
ATOM 836 C C . GLY A 1 98 ? -27.807 14.013 -1.108 1.00 33.76 98 GLY A C 1
ATOM 837 O O . GLY A 1 98 ? -27.062 14.432 -1.996 1.00 34.51 98 GLY A O 1
ATOM 838 N N . ARG A 1 99 ? -27.683 12.799 -0.586 1.00 31.60 99 ARG A N 1
ATOM 839 C CA . ARG A 1 99 ? -26.655 11.888 -1.062 1.00 32.32 99 ARG A CA 1
ATOM 840 C C . ARG A 1 99 ? -27.136 10.440 -1.027 1.00 29.91 99 ARG A C 1
ATOM 841 O O . ARG A 1 99 ? -26.337 9.495 -1.035 1.00 28.99 99 ARG A O 1
ATOM 849 N N . LEU A 1 100 ? -28.451 10.273 -0.987 1.00 26.72 100 LEU A N 1
ATOM 850 C CA . LEU A 1 100 ? -29.047 8.945 -0.965 1.00 25.19 100 LEU A CA 1
ATOM 851 C C . LEU A 1 100 ? -28.815 8.278 -2.317 1.00 24.98 100 LEU A C 1
ATOM 852 O O . LEU A 1 100 ? -28.192 7.219 -2.405 1.00 25.07 100 LEU A O 1
ATOM 857 N N . LYS A 1 101 ? -29.310 8.903 -3.376 1.00 26.25 101 LYS A N 1
ATOM 858 C CA . LYS A 1 101 ? -29.129 8.336 -4.705 1.00 28.29 101 LYS A CA 1
ATOM 859 C C . LYS A 1 101 ? -27.642 8.288 -5.028 1.00 30.34 101 LYS A C 1
ATOM 860 O O . LYS A 1 101 ? -27.135 7.298 -5.562 1.00 30.24 101 LYS A O 1
ATOM 866 N N . GLU A 1 102 ? -26.948 9.368 -4.685 1.00 31.86 102 GLU A N 1
ATOM 867 C CA . GLU A 1 102 ? -25.522 9.478 -4.953 1.00 33.89 102 GLU A CA 1
ATOM 868 C C . GLU A 1 102 ? -24.733 8.241 -4.561 1.00 33.55 102 GLU A C 1
ATOM 869 O O . GLU A 1 102 ? -23.926 7.737 -5.346 1.00 34.09 102 GLU A O 1
ATOM 875 N N . GLU A 1 103 ? -24.965 7.747 -3.352 1.00 32.47 103 GLU A N 1
ATOM 876 C CA . GLU A 1 103 ? -24.238 6.582 -2.879 1.00 32.76 103 GLU A CA 1
ATOM 877 C C . GLU A 1 103 ? -24.865 5.230 -3.196 1.00 32.88 103 GLU A C 1
ATOM 878 O O . GLU A 1 103 ? -24.150 4.263 -3.454 1.00 33.07 103 GLU A O 1
ATOM 884 N N . ILE A 1 104 ? -26.193 5.160 -3.196 1.00 31.84 104 ILE A N 1
ATOM 885 C CA . ILE A 1 104 ? -26.872 3.889 -3.435 1.00 30.99 104 ILE A CA 1
ATOM 886 C C . ILE A 1 104 ? -27.003 3.404 -4.880 1.00 30.75 104 ILE A C 1
ATOM 887 O O . ILE A 1 104 ? -26.820 2.208 -5.151 1.00 30.76 104 ILE A O 1
ATOM 892 N N . LYS A 1 105 ? -27.307 4.305 -5.807 1.00 31.13 105 LYS A N 1
ATOM 893 C CA . LYS A 1 105 ? -27.465 3.889 -7.202 1.00 33.06 105 LYS A CA 1
ATOM 894 C C . LYS A 1 105 ? -26.249 3.153 -7.777 1.00 34.79 105 LYS A C 1
ATOM 895 O O . LYS A 1 105 ? -26.376 2.050 -8.292 1.00 34.95 105 LYS A O 1
ATOM 901 N N . PRO A 1 106 ? -25.054 3.749 -7.694 1.00 36.66 106 PRO A N 1
ATOM 902 C CA . PRO A 1 106 ? -23.907 3.025 -8.253 1.00 37.29 106 PRO A CA 1
ATOM 903 C C . PRO A 1 106 ? -23.700 1.649 -7.616 1.00 38.19 106 PRO A C 1
ATOM 904 O O . PRO A 1 106 ? -23.314 0.695 -8.292 1.00 38.03 106 PRO A O 1
ATOM 908 N N . LEU A 1 107 ? -23.983 1.545 -6.321 1.00 37.88 107 LEU A N 1
ATOM 909 C CA . LEU A 1 107 ? -23.825 0.283 -5.606 1.00 36.77 107 LEU A CA 1
ATOM 910 C C . LEU A 1 107 ? -24.884 -0.720 -6.044 1.00 37.31 107 LEU A C 1
ATOM 911 O O . LEU A 1 107 ? -24.577 -1.880 -6.322 1.00 34.27 107 LEU A O 1
ATOM 916 N N . ALA A 1 108 ? -26.130 -0.259 -6.112 1.00 36.06 108 ALA A N 1
ATOM 917 C CA . ALA A 1 108 ? -27.242 -1.104 -6.507 1.00 36.40 108 ALA A CA 1
ATOM 918 C C . ALA A 1 108 ? -27.117 -1.521 -7.968 1.00 37.44 108 ALA A C 1
ATOM 919 O O . ALA A 1 108 ? -27.537 -2.614 -8.345 1.00 36.47 108 ALA A O 1
ATOM 921 N N . ASP A 1 109 ? -26.540 -0.649 -8.790 1.00 38.71 109 ASP A N 1
ATOM 922 C CA . ASP A 1 109 ? -26.372 -0.963 -10.202 1.00 40.99 109 ASP A CA 1
ATOM 923 C C . ASP A 1 109 ? -25.444 -2.153 -10.358 1.00 42.21 109 ASP A C 1
ATOM 924 O O . ASP A 1 109 ? -25.574 -2.928 -11.306 1.00 43.87 109 ASP A O 1
ATOM 929 N N . GLU A 1 110 ? -24.503 -2.288 -9.428 1.00 44.04 110 GLU A N 1
ATOM 930 C CA . GLU A 1 110 ? -23.539 -3.383 -9.461 1.00 46.07 110 GLU A CA 1
ATOM 931 C C . GLU A 1 110 ? -23.985 -4.586 -8.631 1.00 45.72 110 GLU A C 1
ATOM 932 O O . GLU A 1 110 ? -23.853 -5.729 -9.066 1.00 46.39 110 GLU A O 1
ATOM 938 N N . ASP A 1 111 ? -24.522 -4.335 -7.441 1.00 44.58 111 ASP A N 1
ATOM 939 C CA . ASP A 1 111 ? -24.951 -5.428 -6.574 1.00 43.31 111 ASP A CA 1
ATOM 940 C C . ASP A 1 111 ? -26.137 -5.023 -5.704 1.00 40.34 111 ASP A C 1
ATOM 941 O O . ASP A 1 111 ? -25.981 -4.272 -4.738 1.00 39.59 111 ASP A O 1
ATOM 946 N N . GLN A 1 112 ? -27.320 -5.527 -6.050 1.00 37.91 112 GLN A N 1
ATOM 947 C CA . GLN A 1 112 ? -28.543 -5.214 -5.312 1.00 35.19 112 GLN A CA 1
ATOM 948 C C . GLN A 1 112 ? -28.503 -5.735 -3.885 1.00 34.82 112 GLN A C 1
ATOM 949 O O . GLN A 1 112 ? -29.055 -5.120 -2.974 1.00 33.93 112 GLN A O 1
ATOM 955 N N . GLN A 1 113 ? -27.839 -6.870 -3.694 1.00 35.40 113 GLN A N 1
ATOM 956 C CA . GLN A 1 113 ? -27.724 -7.485 -2.378 1.00 35.75 113 GLN A CA 1
ATOM 957 C C . GLN A 1 113 ? -26.899 -6.585 -1.451 1.00 35.62 113 GLN A C 1
ATOM 958 O O . GLN A 1 113 ? -27.222 -6.425 -0.274 1.00 34.30 113 GLN A O 1
ATOM 964 N N . LEU A 1 114 ? -25.835 -5.994 -1.986 1.00 35.78 114 LEU A N 1
ATOM 965 C CA . LEU A 1 114 ? -24.976 -5.112 -1.202 1.00 35.59 114 LEU A CA 1
ATOM 966 C C . LEU A 1 114 ? -25.634 -3.764 -0.924 1.00 34.99 114 LEU A C 1
ATOM 967 O O . LEU A 1 114 ? -25.452 -3.188 0.148 1.00 34.31 114 LEU A O 1
ATOM 972 N N . ALA A 1 115 ? -26.387 -3.255 -1.894 1.00 35.00 115 ALA A N 1
ATOM 973 C CA . ALA A 1 115 ? -27.072 -1.984 -1.710 1.00 34.01 115 ALA A CA 1
ATOM 974 C C . ALA A 1 115 ? -28.067 -2.145 -0.561 1.00 33.92 115 ALA A C 1
ATOM 975 O O . ALA A 1 115 ? -28.190 -1.273 0.298 1.00 33.55 115 ALA A O 1
ATOM 977 N N . ARG A 1 116 ? -28.772 -3.270 -0.535 1.00 33.69 116 ARG A N 1
ATOM 978 C CA . ARG A 1 116 ? -29.729 -3.493 0.539 1.00 34.22 116 ARG A CA 1
ATOM 979 C C . ARG A 1 116 ? -29.003 -3.455 1.874 1.00 34.15 116 ARG A C 1
ATOM 980 O O . ARG A 1 116 ? -29.492 -2.875 2.837 1.00 34.50 116 ARG A O 1
ATOM 988 N N . GLU A 1 117 ? -27.823 -4.060 1.920 1.00 36.52 117 GLU A N 1
ATOM 989 C CA . GLU A 1 117 ? -27.036 -4.102 3.146 1.00 36.16 117 GLU A CA 1
ATOM 990 C C . GLU A 1 117 ? -26.648 -2.707 3.614 1.00 35.78 117 GLU A C 1
ATOM 991 O O . GLU A 1 117 ? -26.682 -2.412 4.805 1.00 35.97 117 GLU A O 1
ATOM 997 N N . ARG A 1 118 ? -26.286 -1.844 2.678 1.00 34.56 118 ARG A N 1
ATOM 998 C CA . ARG A 1 118 ? -25.887 -0.494 3.041 1.00 35.20 118 ARG A CA 1
ATOM 999 C C . ARG A 1 118 ? -27.030 0.286 3.692 1.00 33.79 118 ARG A C 1
ATOM 1000 O O . ARG A 1 118 ? -26.822 1.017 4.658 1.00 34.14 118 ARG A O 1
ATOM 1008 N N . LEU A 1 119 ? -28.238 0.116 3.163 1.00 31.35 119 LEU A N 1
ATOM 1009 C CA . LEU A 1 119 ? -29.421 0.809 3.672 1.00 29.13 119 LEU A CA 1
ATOM 1010 C C . LEU A 1 119 ? -29.805 0.452 5.105 1.00 30.50 119 LEU A C 1
ATOM 1011 O O . LEU A 1 119 ? -30.484 1.227 5.787 1.00 29.57 119 LEU A O 1
ATOM 1016 N N . LEU A 1 120 ? -29.382 -0.723 5.558 1.00 30.77 120 LEU A N 1
ATOM 1017 C CA . LEU A 1 120 ? -29.712 -1.170 6.904 1.00 31.41 120 LEU A CA 1
ATOM 1018 C C . LEU A 1 120 ? -29.134 -0.255 7.975 1.00 32.98 120 LEU A C 1
ATOM 1019 O O . LEU A 1 12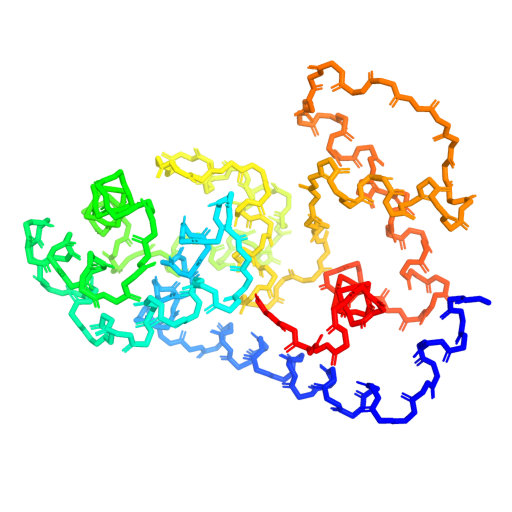0 ? -29.520 -0.340 9.142 1.00 33.93 120 LEU A O 1
ATOM 1024 N N . ASN A 1 121 ? -28.215 0.622 7.578 1.00 33.44 121 ASN A N 1
ATOM 1025 C CA . ASN A 1 121 ? -27.606 1.554 8.517 1.00 33.79 121 ASN A CA 1
ATOM 1026 C C . ASN A 1 121 ? -28.602 2.638 8.913 1.00 32.23 121 ASN A C 1
ATOM 1027 O O . ASN A 1 121 ? -28.412 3.328 9.908 1.00 33.84 121 ASN A O 1
ATOM 1032 N N . ILE A 1 122 ? -29.662 2.787 8.126 1.00 29.74 122 ILE A N 1
ATOM 1033 C CA . ILE A 1 122 ? -30.678 3.792 8.406 1.00 28.54 122 ILE A CA 1
ATOM 1034 C C . ILE A 1 122 ? -31.661 3.290 9.462 1.00 28.11 122 ILE A C 1
ATOM 1035 O O . ILE A 1 122 ? -32.256 2.220 9.315 1.00 29.46 122 ILE A O 1
ATOM 1040 N N . LYS A 1 123 ? -31.817 4.063 10.531 1.00 29.33 123 LYS A N 1
ATOM 1041 C CA . LYS A 1 123 ? -32.725 3.704 11.610 1.00 29.55 123 LYS A CA 1
ATOM 1042 C C . LYS A 1 123 ? -34.160 3.612 11.111 1.00 29.46 123 LYS A C 1
ATOM 1043 O O . LYS A 1 123 ? -34.672 4.534 10.475 1.00 27.70 123 LYS A O 1
ATOM 1049 N N . GLY A 1 124 ? -34.803 2.487 11.401 1.00 27.72 124 GLY A N 1
ATOM 1050 C CA . GLY A 1 124 ? -36.167 2.288 10.959 1.00 27.61 124 GLY A CA 1
ATOM 1051 C C . GLY A 1 124 ? -36.186 1.462 9.689 1.00 26.27 124 GLY A C 1
ATOM 1052 O O . GLY A 1 124 ? -37.244 1.051 9.226 1.00 27.64 124 GLY A O 1
ATOM 1053 N N . ILE A 1 125 ? -35.012 1.220 9.115 1.00 27.13 125 ILE A N 1
ATOM 1054 C CA . ILE A 1 125 ? -34.918 0.439 7.886 1.00 26.44 125 ILE A CA 1
ATOM 1055 C C . ILE A 1 125 ? -34.329 -0.951 8.130 1.00 26.90 125 ILE A C 1
ATOM 1056 O O . ILE A 1 125 ? -33.161 -1.087 8.486 1.00 27.05 125 ILE A O 1
ATOM 1061 N N . GLY A 1 126 ? -35.156 -1.975 7.936 1.00 27.49 126 GLY A N 1
ATOM 1062 C CA . GLY A 1 126 ? -34.715 -3.350 8.097 1.00 27.46 126 GLY A CA 1
ATOM 1063 C C . GLY A 1 126 ? -34.689 -3.987 6.719 1.00 27.28 126 GLY A C 1
ATOM 1064 O O . GLY A 1 126 ? -34.818 -3.281 5.729 1.00 25.55 126 GLY A O 1
ATOM 1065 N N . MET A 1 127 ? -34.533 -5.307 6.646 1.00 25.51 127 MET A N 1
ATOM 1066 C CA . MET A 1 127 ? -34.498 -6.010 5.364 1.00 25.90 127 MET A CA 1
ATOM 1067 C C . MET A 1 127 ? -35.740 -5.782 4.510 1.00 24.84 127 MET A C 1
ATOM 1068 O O . MET A 1 127 ? -35.643 -5.651 3.285 1.00 22.58 127 MET A O 1
ATOM 1073 N N . GLN A 1 128 ? -36.904 -5.751 5.149 1.00 22.74 128 GLN A N 1
ATOM 1074 C CA . GLN A 1 128 ? -38.140 -5.561 4.405 1.00 24.56 128 GLN A CA 1
ATOM 1075 C C . GLN A 1 128 ? -38.229 -4.153 3.812 1.00 23.64 128 GLN A C 1
ATOM 1076 O O . GLN A 1 128 ? -38.523 -3.991 2.621 1.00 23.23 128 GLN A O 1
ATOM 1082 N N . GLU A 1 129 ? -37.972 -3.148 4.643 1.00 23.66 129 GLU A N 1
ATOM 1083 C CA . GLU A 1 129 ? -38.047 -1.756 4.203 1.00 24.60 129 GLU A CA 1
ATOM 1084 C C . GLU A 1 129 ? -36.998 -1.430 3.144 1.00 24.20 129 GLU A C 1
ATOM 1085 O O . GLU A 1 129 ? -37.265 -0.666 2.223 1.00 21.65 129 GLU A O 1
ATOM 1091 N N . ALA A 1 130 ? -35.810 -2.016 3.282 1.00 23.42 130 ALA A N 1
ATOM 1092 C CA . ALA A 1 130 ? -34.728 -1.778 2.338 1.00 23.87 130 ALA A CA 1
ATOM 1093 C C . ALA A 1 130 ? -35.022 -2.400 0.977 1.00 24.02 130 ALA A C 1
ATOM 1094 O O . ALA A 1 130 ? -34.732 -1.809 -0.058 1.00 22.79 130 ALA A O 1
ATOM 1096 N N . SER A 1 131 ? -35.602 -3.596 0.980 1.00 23.04 131 SER A N 1
ATOM 1097 C CA . SER A 1 131 ? -35.951 -4.280 -0.253 1.00 22.25 131 SER A CA 1
ATOM 1098 C C . SER A 1 131 ? -37.072 -3.501 -0.929 1.00 21.90 131 SER A C 1
ATOM 1099 O O . SER A 1 131 ? -37.093 -3.330 -2.143 1.00 21.80 131 SER A O 1
ATOM 1102 N N . HIS A 1 132 ? -38.016 -3.045 -0.120 1.00 21.70 132 HIS A N 1
ATOM 1103 C CA . HIS A 1 132 ? -39.158 -2.287 -0.612 1.00 20.46 132 HIS A CA 1
ATOM 1104 C C . HIS A 1 132 ? -38.652 -1.019 -1.315 1.00 19.81 132 HIS A C 1
ATOM 1105 O O . HIS A 1 132 ? -39.033 -0.713 -2.455 1.00 19.17 132 HIS A O 1
ATOM 1112 N N . PHE A 1 133 ? -37.779 -0.293 -0.629 1.00 19.46 133 PHE A N 1
ATOM 1113 C CA . PHE A 1 133 ? -37.231 0.945 -1.175 1.00 20.28 133 PHE A CA 1
ATOM 1114 C C . PHE A 1 133 ? -36.521 0.728 -2.512 1.00 19.69 133 PHE A C 1
ATOM 1115 O O . PHE A 1 133 ? -36.813 1.407 -3.486 1.00 18.12 133 PHE A O 1
ATOM 1123 N N . LEU A 1 134 ? -35.590 -0.216 -2.556 1.00 20.39 134 LEU A N 1
ATOM 1124 C CA . LEU A 1 134 ? -34.848 -0.472 -3.787 1.00 22.04 134 LEU A CA 1
ATOM 1125 C C . LEU A 1 134 ? -35.762 -0.924 -4.919 1.00 23.10 134 LEU A C 1
ATOM 1126 O O . LEU A 1 134 ? -35.503 -0.639 -6.090 1.00 22.02 134 LEU A O 1
ATOM 1131 N N . ARG A 1 135 ? -36.832 -1.630 -4.570 1.00 21.90 135 ARG A N 1
ATOM 1132 C CA . ARG A 1 135 ? -37.788 -2.078 -5.570 1.00 21.40 135 ARG A CA 1
ATOM 1133 C C . ARG A 1 135 ? -38.437 -0.823 -6.158 1.00 22.26 135 ARG A C 1
ATOM 1134 O O . ARG A 1 135 ? -38.533 -0.676 -7.378 1.00 21.71 135 ARG A O 1
ATOM 1142 N N . ASN A 1 136 ? -38.852 0.091 -5.285 1.00 20.67 136 ASN A N 1
ATOM 1143 C CA . ASN A 1 136 ? -39.501 1.336 -5.701 1.00 19.91 136 ASN A CA 1
ATOM 1144 C C . ASN A 1 136 ? -38.627 2.304 -6.517 1.00 19.09 136 ASN A C 1
ATOM 1145 O O . ASN A 1 136 ? -39.153 3.222 -7.157 1.00 18.94 136 ASN A O 1
ATOM 1150 N N . VAL A 1 137 ? -37.307 2.115 -6.498 1.00 19.77 137 VAL A N 1
ATOM 1151 C CA . VAL A 1 137 ? -36.438 2.970 -7.308 1.00 22.96 137 VAL A CA 1
ATOM 1152 C C . VAL A 1 137 ? -35.757 2.199 -8.452 1.00 25.35 137 VAL A C 1
ATOM 1153 O O . VAL A 1 137 ? -34.660 2.556 -8.893 1.00 25.63 137 VAL A O 1
ATOM 1157 N N . GLY A 1 138 ? -36.407 1.125 -8.906 1.00 25.66 138 GLY A N 1
ATOM 1158 C CA . GLY A 1 138 ? -35.895 0.365 -10.037 1.00 26.64 138 GLY A CA 1
ATOM 1159 C C . GLY A 1 138 ? -35.128 -0.938 -9.901 1.00 27.95 138 GLY A C 1
ATOM 1160 O O . GLY A 1 138 ? -34.698 -1.477 -10.919 1.00 29.06 138 GLY A O 1
ATOM 1161 N N . TYR A 1 139 ? -34.947 -1.460 -8.693 1.00 26.25 139 TYR A N 1
ATOM 1162 C CA . TYR A 1 139 ? -34.210 -2.715 -8.529 1.00 27.63 139 TYR A CA 1
ATOM 1163 C C . TYR A 1 139 ? -35.178 -3.824 -8.125 1.00 29.42 139 TYR A C 1
ATOM 1164 O O . TYR A 1 139 ? -35.612 -3.908 -6.973 1.00 28.45 139 TYR A O 1
ATOM 1173 N N . PHE A 1 140 ? -35.497 -4.677 -9.096 1.00 28.66 140 PHE A N 1
ATOM 1174 C CA . PHE A 1 140 ? -36.482 -5.732 -8.916 1.00 30.45 140 PHE A CA 1
ATOM 1175 C C . PHE A 1 140 ? -36.047 -7.136 -8.521 1.00 30.71 140 PHE A C 1
ATOM 1176 O O . PHE A 1 140 ? -36.862 -8.057 -8.561 1.00 32.73 140 PHE A O 1
ATOM 1184 N N . ASP A 1 141 ? -34.794 -7.317 -8.135 1.00 31.29 141 ASP A N 1
ATOM 1185 C CA . ASP A 1 141 ? -34.340 -8.653 -7.768 1.00 33.03 141 ASP A CA 1
ATOM 1186 C C . ASP A 1 141 ? -34.203 -8.865 -6.264 1.00 31.28 141 ASP A C 1
ATOM 1187 O O . ASP A 1 141 ? -33.368 -9.653 -5.811 1.00 32.22 141 ASP A O 1
ATOM 1192 N N . LEU A 1 142 ? -35.033 -8.155 -5.501 1.00 29.87 142 LEU A N 1
ATOM 1193 C CA . LEU A 1 142 ? -35.054 -8.241 -4.040 1.00 28.15 142 LEU A CA 1
ATOM 1194 C C . LEU A 1 142 ? -36.509 -8.429 -3.576 1.00 29.24 142 LEU A C 1
ATOM 1195 O O . LEU A 1 142 ? -37.361 -7.557 -3.787 1.00 27.39 142 LEU A O 1
ATOM 1200 N N . ALA A 1 143 ? -36.797 -9.561 -2.945 1.00 28.54 143 ALA A N 1
ATOM 1201 C CA . ALA A 1 143 ? -38.152 -9.815 -2.474 1.00 27.01 143 ALA A CA 1
ATOM 1202 C C . ALA A 1 143 ? -38.477 -8.959 -1.251 1.00 24.53 143 ALA A C 1
ATOM 1203 O O . ALA A 1 143 ? -37.599 -8.611 -0.470 1.00 22.75 143 ALA A O 1
ATOM 1205 N N . ILE A 1 144 ? -39.752 -8.623 -1.099 1.00 24.24 144 ILE A N 1
ATOM 1206 C CA . ILE A 1 144 ? -40.206 -7.845 0.041 1.00 24.34 144 ILE A CA 1
ATOM 1207 C C . ILE A 1 144 ? -40.936 -8.875 0.905 1.00 26.59 144 ILE A C 1
ATOM 1208 O O . ILE A 1 144 ? -42.025 -9.335 0.557 1.00 27.08 144 ILE A O 1
ATOM 1213 N N . ILE A 1 145 ? -40.331 -9.231 2.032 1.00 27.74 145 ILE A N 1
ATOM 1214 C CA . ILE A 1 145 ? -40.882 -10.272 2.898 1.00 29.74 145 ILE A CA 1
ATOM 1215 C C . ILE A 1 145 ? -41.205 -9.858 4.327 1.00 29.86 145 ILE A C 1
ATOM 1216 O O . ILE A 1 145 ? -40.546 -8.998 4.905 1.00 31.08 145 ILE A O 1
ATOM 1221 N N . ASP A 1 146 ? -42.222 -10.509 4.883 1.00 31.08 146 ASP A N 1
ATOM 1222 C CA . ASP A 1 146 ? -42.644 -10.346 6.273 1.00 31.78 146 ASP A CA 1
ATOM 1223 C C . ASP A 1 146 ? -43.556 -11.540 6.571 1.00 31.76 146 ASP A C 1
ATOM 1224 O O . ASP A 1 146 ? -43.991 -12.230 5.647 1.00 29.34 146 ASP A O 1
ATOM 1229 N N . ARG A 1 147 ? -43.834 -11.803 7.842 1.00 31.90 147 ARG A N 1
ATOM 1230 C CA . ARG A 1 147 ? -44.667 -12.952 8.191 1.00 33.74 147 ARG A CA 1
ATOM 1231 C C . ARG A 1 147 ? -45.937 -13.067 7.349 1.00 33.26 147 ARG A C 1
ATOM 1232 O O . ARG A 1 147 ? -46.343 -14.172 6.987 1.00 34.27 147 ARG A O 1
ATOM 1240 N N . HIS A 1 148 ? -46.558 -11.939 7.014 1.00 32.67 148 HIS A N 1
ATOM 1241 C CA . HIS A 1 148 ? -47.763 -11.992 6.195 1.00 31.58 148 HIS A CA 1
ATOM 1242 C C . HIS A 1 148 ? -47.460 -12.617 4.842 1.00 29.29 148 HIS A C 1
ATOM 1243 O O . HIS A 1 148 ? -48.225 -13.434 4.346 1.00 29.41 148 HIS A O 1
ATOM 1250 N N . ILE A 1 149 ? -46.353 -12.208 4.232 1.00 28.18 149 ILE A N 1
ATOM 1251 C CA . ILE A 1 149 ? -45.950 -12.743 2.929 1.00 27.39 149 ILE A CA 1
ATOM 1252 C C . ILE A 1 149 ? -45.656 -14.242 3.026 1.00 26.01 149 ILE A C 1
ATOM 1253 O O . ILE A 1 149 ? -45.986 -15.024 2.135 1.00 25.37 149 ILE A O 1
ATOM 1258 N N . ILE A 1 150 ? -45.012 -14.628 4.115 1.00 26.17 150 ILE A N 1
ATOM 1259 C CA . ILE A 1 150 ? -44.669 -16.024 4.324 1.00 27.07 150 ILE A CA 1
ATOM 1260 C C . ILE A 1 150 ? -45.961 -16.835 4.404 1.00 27.74 150 ILE A C 1
ATOM 1261 O O . ILE A 1 150 ? -46.084 -17.885 3.780 1.00 29.18 150 ILE A O 1
ATOM 1266 N N . ASP A 1 151 ? -46.932 -16.325 5.153 1.00 29.11 151 ASP A N 1
ATOM 1267 C CA . ASP A 1 151 ? -48.211 -17.005 5.284 1.00 30.17 151 ASP A CA 1
ATOM 1268 C C . ASP A 1 151 ? -48.876 -17.143 3.916 1.00 29.66 151 ASP A C 1
ATOM 12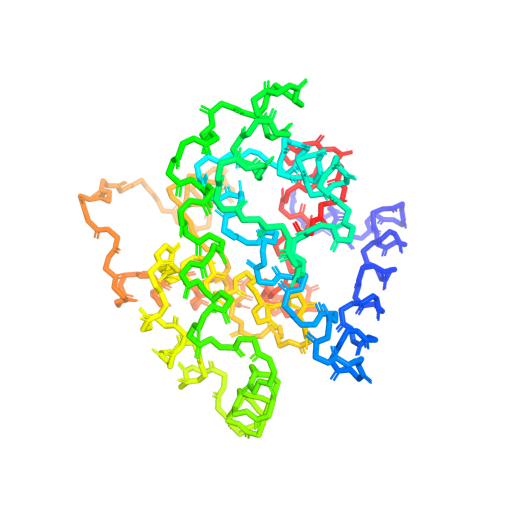69 O O . ASP A 1 151 ? -49.539 -18.138 3.636 1.00 31.04 151 ASP A O 1
ATOM 1274 N N . PHE A 1 152 ? -48.704 -16.143 3.060 1.00 30.31 152 PHE A N 1
ATOM 1275 C CA . PHE A 1 152 ? -49.286 -16.205 1.727 1.00 28.61 152 PHE A CA 1
ATOM 1276 C C . PHE A 1 152 ? -48.667 -17.363 0.939 1.00 29.61 152 PHE A C 1
ATOM 1277 O O . PHE A 1 152 ? -49.359 -18.089 0.208 1.00 29.23 152 PHE A O 1
ATOM 1285 N N . MET A 1 153 ? -47.357 -17.529 1.094 1.00 28.09 153 MET A N 1
ATOM 1286 C CA . MET A 1 153 ? -46.627 -18.593 0.409 1.00 29.85 153 MET A CA 1
ATOM 1287 C C . MET A 1 153 ? -47.148 -19.947 0.878 1.00 30.24 153 MET A C 1
ATOM 1288 O O . MET A 1 153 ? -47.285 -20.872 0.083 1.00 30.07 153 MET A O 1
ATOM 1293 N N . ARG A 1 154 ? -47.435 -20.050 2.175 1.00 32.11 154 ARG A N 1
ATOM 1294 C CA . ARG A 1 154 ? -47.976 -21.282 2.738 1.00 35.10 154 ARG A CA 1
ATOM 1295 C C . ARG A 1 154 ? -49.332 -21.547 2.091 1.00 36.40 154 ARG A C 1
ATOM 1296 O O . ARG A 1 154 ? -49.586 -22.632 1.572 1.00 36.91 154 ARG A O 1
ATOM 1304 N N . ARG A 1 155 ? -50.193 -20.532 2.118 1.00 37.40 155 ARG A N 1
ATOM 1305 C CA . ARG A 1 155 ? -51.534 -20.632 1.553 1.00 37.33 155 ARG A CA 1
ATOM 1306 C C . ARG A 1 155 ? -51.596 -21.052 0.088 1.00 36.65 155 ARG A C 1
ATOM 1307 O O . ARG A 1 155 ? -52.528 -21.740 -0.320 1.00 37.75 155 ARG A O 1
ATOM 1315 N N . ILE A 1 156 ? -50.617 -20.653 -0.711 1.00 35.96 156 ILE A N 1
ATOM 1316 C CA . ILE A 1 156 ? -50.632 -21.037 -2.116 1.00 34.18 156 ILE A CA 1
ATOM 1317 C C . ILE A 1 156 ? -49.875 -22.345 -2.345 1.00 35.22 156 ILE A C 1
ATOM 1318 O O . ILE A 1 156 ? -49.664 -22.773 -3.484 1.00 33.93 156 ILE A O 1
ATOM 1323 N N . GLY A 1 157 ? -49.481 -22.980 -1.245 1.00 35.17 157 GLY A N 1
ATOM 1324 C CA . GLY A 1 157 ? -48.763 -24.235 -1.331 1.00 35.34 157 GLY A CA 1
ATOM 1325 C C . GLY A 1 157 ? -47.313 -24.099 -1.765 1.00 36.37 157 GLY A C 1
ATOM 1326 O O . GLY A 1 157 ? -46.686 -25.093 -2.131 1.00 36.55 157 GLY A O 1
ATOM 1327 N N . ALA A 1 158 ? -46.779 -22.880 -1.731 1.00 35.17 158 ALA A N 1
ATOM 1328 C CA . ALA A 1 158 ? -45.391 -22.642 -2.120 1.00 34.65 158 ALA A CA 1
ATOM 1329 C C . ALA A 1 158 ? -44.449 -23.276 -1.101 1.00 34.35 158 ALA A C 1
ATOM 1330 O O . ALA A 1 158 ? -43.404 -23.817 -1.456 1.00 36.50 158 ALA A O 1
ATOM 1332 N N . ILE A 1 159 ? -44.820 -23.183 0.169 1.00 33.24 159 ILE A N 1
ATOM 1333 C CA . ILE A 1 159 ? -44.042 -23.766 1.254 1.00 32.75 159 ILE A CA 1
ATOM 1334 C C . ILE A 1 159 ? -45.039 -24.425 2.191 1.00 34.38 159 ILE A C 1
ATOM 1335 O O . ILE A 1 159 ? -46.247 -24.319 1.983 1.00 32.89 159 ILE A O 1
ATOM 1340 N N . GLY A 1 160 ? -44.539 -25.102 3.217 1.00 35.34 160 GLY A N 1
ATOM 1341 C CA . GLY A 1 160 ? -45.419 -25.744 4.176 1.00 36.88 160 GLY A CA 1
ATOM 1342 C C . GLY A 1 160 ? -45.596 -24.848 5.386 1.00 39.12 160 GLY A C 1
ATOM 1343 O O . GLY A 1 160 ? -45.306 -23.653 5.331 1.00 39.94 160 GLY A O 1
ATOM 1344 N N . GLU A 1 161 ? -46.062 -25.417 6.490 1.00 40.13 161 GLU A N 1
ATOM 1345 C CA . GLU A 1 161 ? -46.265 -24.643 7.705 1.00 40.86 161 GLU A CA 1
ATOM 1346 C C . GLU A 1 161 ? -44.967 -24.565 8.513 1.00 40.13 161 GLU A C 1
ATOM 1347 O O . GLU A 1 161 ? -44.254 -25.555 8.650 1.00 40.33 161 GLU A O 1
ATOM 1353 N N . THR A 1 162 ? -44.657 -23.384 9.037 1.00 37.90 162 THR A N 1
ATOM 1354 C CA . THR A 1 162 ? -43.444 -23.206 9.830 1.00 36.51 162 THR A CA 1
ATOM 1355 C C . THR A 1 162 ? -43.590 -22.059 10.817 1.00 36.69 162 THR A C 1
ATOM 1356 O O . THR A 1 162 ? -44.265 -21.066 10.541 1.00 37.92 162 THR A O 1
ATOM 1360 N N . ASN A 1 163 ? -42.959 -22.205 11.974 1.00 36.47 163 ASN A N 1
ATOM 1361 C CA . ASN A 1 163 ? -43.001 -21.169 12.988 1.00 37.36 163 ASN A CA 1
ATOM 1362 C C . ASN A 1 163 ? -41.734 -20.333 12.865 1.00 38.01 163 ASN A C 1
ATOM 1363 O O . ASN A 1 163 ? -40.647 -20.759 13.266 1.00 35.86 163 ASN A O 1
ATOM 1368 N N . VAL A 1 164 ? -41.880 -19.147 12.282 1.00 39.30 164 VAL A N 1
ATOM 1369 C CA . VAL A 1 164 ? -40.760 -18.240 12.101 1.00 39.71 164 VAL A CA 1
ATOM 1370 C C . VAL A 1 164 ? -40.501 -17.512 13.412 1.00 42.72 164 VAL A C 1
ATOM 1371 O O . VAL A 1 164 ? -41.009 -16.409 13.642 1.00 43.35 164 VAL A O 1
ATOM 1375 N N . LYS A 1 165 ? -39.711 -18.138 14.274 1.00 44.07 165 LYS A N 1
ATOM 1376 C CA . LYS A 1 165 ? -39.394 -17.560 15.572 1.00 47.21 165 LYS A CA 1
ATOM 1377 C C . LYS A 1 165 ? -38.653 -16.240 15.401 1.00 48.14 165 LYS A C 1
ATOM 1378 O O . LYS A 1 165 ? -38.895 -15.284 16.137 1.00 48.34 165 LYS A O 1
ATOM 1384 N N . GLN A 1 166 ? -37.758 -16.193 14.420 1.00 48.23 166 GLN A N 1
ATOM 1385 C CA . GLN A 1 166 ? -36.981 -14.990 14.144 0.50 47.49 166 GLN A CA 1
ATOM 1386 C C . GLN A 1 166 ? -36.646 -14.919 12.653 1.00 47.64 166 GLN A C 1
ATOM 1387 O O . GLN A 1 166 ? -35.948 -15.784 12.117 1.00 47.05 166 GLN A O 1
ATOM 1393 N N . LEU A 1 167 ? -37.162 -13.899 11.974 1.00 46.84 167 LEU A N 1
ATOM 1394 C CA . LEU A 1 167 ? -36.897 -13.755 10.550 1.00 46.39 167 LEU A CA 1
ATOM 1395 C C . LEU A 1 167 ? -35.512 -13.151 10.345 1.00 46.20 167 LEU A C 1
ATOM 1396 O O . LEU A 1 167 ? -35.353 -11.934 10.256 1.00 45.98 167 LEU A O 1
ATOM 1401 N N . SER A 1 168 ? -34.511 -14.023 1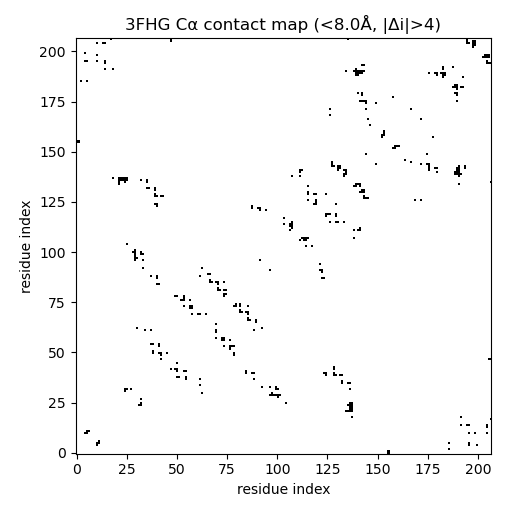0.270 1.00 45.43 168 SER A N 1
ATOM 1402 C CA . SER A 1 168 ? -33.127 -13.606 10.096 1.00 43.82 168 SER A CA 1
ATOM 1403 C C . SER A 1 168 ? -32.823 -13.197 8.664 1.00 42.44 168 SER A C 1
ATOM 1404 O O . SER A 1 168 ? -33.609 -13.450 7.744 1.00 41.10 168 SER A O 1
ATOM 1407 N N . LYS A 1 169 ? -31.660 -12.581 8.483 1.00 40.75 169 LYS A N 1
ATOM 1408 C CA . LYS A 1 169 ? -31.226 -12.140 7.170 1.00 39.52 169 LYS A CA 1
ATOM 1409 C C . LYS A 1 169 ? -31.214 -13.341 6.234 1.00 39.39 169 LYS A C 1
ATOM 1410 O O . LYS A 1 169 ? -31.736 -13.285 5.115 1.00 38.17 169 LYS A O 1
ATOM 1416 N N . SER A 1 170 ? -30.626 -14.439 6.703 1.00 38.19 170 SER A N 1
ATOM 1417 C CA . SER A 1 170 ? -30.540 -15.648 5.894 1.00 37.17 170 SER A CA 1
ATOM 1418 C C . SER A 1 170 ? -31.916 -16.228 5.605 1.00 35.76 170 SER A C 1
ATOM 1419 O O . SER A 1 170 ? -32.224 -16.590 4.466 1.00 36.62 170 SER A O 1
ATOM 1422 N N . LEU A 1 171 ? -32.741 -16.317 6.640 1.00 36.08 171 LEU A N 1
ATOM 1423 C CA . LEU A 1 171 ? -34.090 -16.849 6.495 1.00 36.34 171 LEU A CA 1
ATOM 1424 C C . LEU A 1 171 ? -34.842 -15.983 5.480 1.00 35.62 171 LEU A C 1
ATOM 1425 O O . LEU A 1 171 ? -35.599 -16.481 4.637 1.00 35.64 171 LEU A O 1
ATOM 1430 N N . TYR A 1 172 ? -34.598 -14.679 5.557 1.00 36.76 172 TYR A N 1
ATOM 1431 C CA . TYR A 1 172 ? -35.214 -13.721 4.652 1.00 32.85 172 TYR A CA 1
ATOM 1432 C C . TYR A 1 172 ? -34.750 -14.041 3.231 1.00 33.59 172 TYR A C 1
ATOM 1433 O O . TYR A 1 172 ? -35.561 -14.123 2.311 1.00 33.43 172 TYR A O 1
ATOM 1442 N N . ILE A 1 173 ? -33.446 -14.248 3.054 1.00 34.51 173 ILE A N 1
ATOM 1443 C CA . ILE A 1 173 ? -32.913 -14.575 1.733 1.00 35.48 173 ILE A CA 1
ATOM 1444 C C . ILE A 1 173 ? -33.456 -15.935 1.288 1.00 34.55 173 ILE A C 1
ATOM 1445 O O . ILE A 1 173 ? -33.672 -16.178 0.093 1.00 35.23 173 ILE A O 1
ATOM 1450 N N . SER A 1 174 ? -33.698 -16.809 2.261 1.00 37.03 174 SER A N 1
ATOM 1451 C CA . SER A 1 174 ? -34.230 -18.140 1.989 1.00 36.02 174 SER A CA 1
ATOM 1452 C C . SER A 1 174 ? -35.563 -17.999 1.255 1.00 35.26 174 SER A C 1
ATOM 1453 O O . SER A 1 174 ? -35.720 -18.467 0.128 1.00 35.21 174 SER A O 1
ATOM 1456 N N . PHE A 1 175 ? -36.526 -17.348 1.903 1.00 33.61 175 PHE A N 1
ATOM 1457 C CA . PHE A 1 175 ? -37.834 -17.140 1.304 1.00 30.93 175 PHE A CA 1
ATOM 1458 C C . PHE A 1 175 ? -37.736 -16.343 0.001 1.00 30.37 175 PHE A C 1
ATOM 1459 O O . PHE A 1 175 ? -38.521 -16.548 -0.921 1.00 30.07 175 PHE A O 1
ATOM 1467 N N . GLU A 1 176 ? -36.763 -15.441 -0.073 1.00 31.51 176 GLU A N 1
ATOM 1468 C CA . GLU A 1 176 ? -36.574 -14.624 -1.268 1.00 31.96 176 GLU A CA 1
ATOM 1469 C C . GLU A 1 176 ? -36.328 -15.512 -2.492 1.00 32.55 176 GLU A C 1
ATOM 1470 O O . GLU A 1 176 ? -37.003 -15.383 -3.528 1.00 32.84 176 GLU A O 1
ATOM 1476 N N . ASN A 1 177 ? -35.382 -16.434 -2.368 1.00 32.73 177 ASN A N 1
ATOM 1477 C CA . ASN A 1 177 ? -35.062 -17.328 -3.471 1.00 31.62 177 ASN A CA 1
ATOM 1478 C C . ASN A 1 177 ? -36.255 -18.158 -3.918 1.00 30.82 177 ASN A C 1
ATOM 1479 O O . ASN A 1 177 ? -36.446 -18.392 -5.115 1.00 30.68 177 ASN A O 1
ATOM 1484 N N . ILE A 1 178 ? -37.074 -18.581 -2.965 1.00 31.69 178 ILE A N 1
ATOM 1485 C CA . ILE A 1 178 ? -38.255 -19.352 -3.302 1.00 31.41 178 ILE A CA 1
ATOM 1486 C C . ILE A 1 178 ? -39.187 -18.471 -4.131 1.00 33.05 178 ILE A C 1
ATOM 1487 O O . ILE A 1 178 ? -39.687 -18.894 -5.176 1.00 32.96 178 ILE A O 1
ATOM 1492 N N . LEU A 1 179 ? -39.404 -17.238 -3.673 1.00 34.64 179 LEU A N 1
ATOM 1493 C CA . LEU A 1 179 ? -40.267 -16.306 -4.392 1.00 33.78 179 LEU A CA 1
ATOM 1494 C C . LEU A 1 179 ? -39.709 -16.030 -5.780 1.00 33.23 179 LEU A C 1
ATOM 1495 O O . LEU A 1 179 ? -40.462 -15.896 -6.751 1.00 35.18 179 LEU A O 1
ATOM 1500 N N . LYS A 1 180 ? -38.389 -15.944 -5.880 1.00 32.82 180 LYS A N 1
ATOM 1501 C CA . LYS A 1 180 ? -37.756 -15.696 -7.166 1.00 33.89 180 LYS A CA 1
ATOM 1502 C C . LYS A 1 180 ? -38.076 -16.804 -8.170 1.00 34.29 180 LYS A C 1
ATOM 1503 O O . LYS A 1 180 ? -38.371 -16.534 -9.341 1.00 35.02 180 LYS A O 1
ATOM 1509 N N . SER A 1 1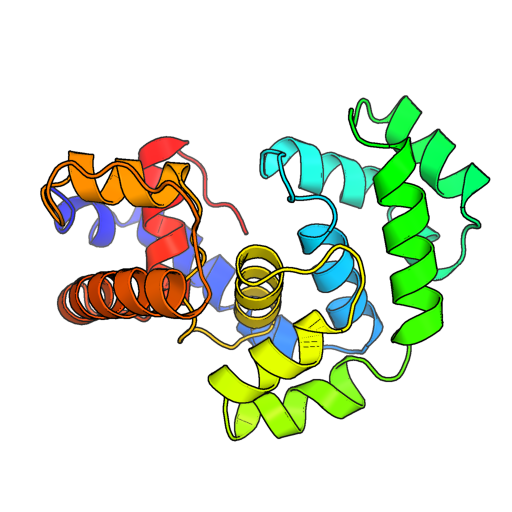81 ? -38.020 -18.052 -7.710 1.00 35.75 181 SER A N 1
ATOM 1510 C CA . SER A 1 181 ? -38.320 -19.198 -8.566 1.00 34.37 181 SER A CA 1
ATOM 1511 C C . SER A 1 181 ? -39.724 -19.024 -9.119 1.00 34.48 181 SER A C 1
ATOM 1512 O O . SER A 1 181 ? -39.962 -19.150 -10.322 1.00 35.07 181 SER A O 1
ATOM 1515 N N . ILE A 1 182 ? -40.651 -18.738 -8.211 1.00 33.89 182 ILE A N 1
ATOM 1516 C CA . ILE A 1 182 ? -42.051 -18.535 -8.554 1.00 33.75 182 ILE A CA 1
ATOM 1517 C C . ILE A 1 182 ? -42.171 -17.419 -9.584 1.00 33.66 182 ILE A C 1
ATOM 1518 O O . ILE A 1 182 ? -42.771 -17.593 -10.655 1.00 33.00 182 ILE A O 1
ATOM 1523 N N . ALA A 1 183 ? -41.601 -16.268 -9.238 1.00 33.33 183 ALA A N 1
ATOM 1524 C CA . ALA A 1 183 ? -41.618 -15.099 -10.099 1.00 33.27 183 ALA A CA 1
ATOM 1525 C C . ALA A 1 183 ? -41.070 -15.472 -11.466 1.00 33.60 183 ALA A C 1
ATOM 1526 O O . ALA A 1 183 ? -41.658 -15.140 -12.495 1.00 35.46 183 ALA A O 1
ATOM 1528 N N . SER A 1 184 ? -39.947 -16.175 -11.473 1.00 34.19 184 SER A N 1
ATOM 1529 C CA . SER A 1 184 ? -39.329 -16.585 -12.726 1.00 38.19 184 SER A CA 1
ATOM 1530 C C . SER A 1 184 ? -40.302 -17.365 -13.614 1.00 38.40 184 SER A C 1
ATOM 1531 O O . SER A 1 184 ? -40.494 -17.026 -14.787 1.00 39.67 184 SER A O 1
ATOM 1534 N N . ASN A 1 185 ? -40.919 -18.403 -13.054 1.00 38.94 185 ASN A N 1
ATOM 1535 C CA . ASN A 1 185 ? -41.866 -19.218 -13.808 1.00 39.14 185 ASN A CA 1
ATOM 1536 C C . ASN A 1 185 ? -43.016 -18.362 -14.343 1.00 40.44 185 ASN A C 1
ATOM 1537 O O . ASN A 1 185 ? -43.540 -18.613 -15.434 1.00 39.99 185 ASN A O 1
ATOM 1542 N N . LEU A 1 186 ? -43.394 -17.347 -13.569 1.00 39.48 186 LEU A N 1
ATOM 1543 C CA . LEU A 1 186 ? -44.474 -16.442 -13.947 1.00 38.27 186 LEU A CA 1
ATOM 1544 C C . LEU A 1 186 ? -43.985 -15.396 -14.946 1.00 37.61 186 LEU A C 1
ATOM 1545 O O . LEU A 1 186 ? -44.708 -14.456 -15.290 1.00 37.09 186 LEU A O 1
ATOM 1550 N N . ASN A 1 187 ? -42.750 -15.572 -15.409 1.00 38.72 187 ASN A N 1
ATOM 1551 C CA . ASN A 1 187 ? -42.144 -14.678 -16.391 1.00 39.14 187 ASN A CA 1
ATOM 1552 C C . ASN A 1 187 ? -41.927 -13.250 -15.890 1.00 38.20 187 ASN A C 1
ATOM 1553 O O . ASN A 1 187 ? -42.212 -12.285 -16.610 1.00 36.54 187 ASN A O 1
ATOM 1558 N N . MET A 1 188 ? -41.409 -13.113 -14.673 1.00 37.60 188 MET A N 1
ATOM 1559 C CA . MET A 1 188 ? -41.169 -11.786 -14.107 1.00 36.32 188 MET A CA 1
ATOM 1560 C C . MET A 1 188 ? -40.143 -11.805 -12.980 1.00 34.88 188 MET A C 1
ATOM 1561 O O . MET A 1 188 ? -39.646 -12.867 -12.587 1.00 34.50 188 MET A O 1
ATOM 1566 N N . SER A 1 189 ? -39.829 -10.613 -12.470 1.00 32.94 189 SER A N 1
ATOM 1567 C CA . SER A 1 189 ? -38.889 -10.459 -11.366 1.00 31.53 189 SER A CA 1
ATOM 1568 C C . SER A 1 189 ? -39.665 -10.528 -10.052 1.00 31.16 189 SER A C 1
ATOM 1569 O O . SER A 1 189 ? -40.853 -10.207 -9.998 1.00 30.86 189 SER A O 1
ATOM 1572 N N . VAL A 1 190 ? -38.982 -10.935 -8.994 1.00 29.50 190 VAL A N 1
ATOM 1573 C CA . VAL A 1 190 ? -39.599 -11.071 -7.685 1.00 30.40 190 VAL A CA 1
ATOM 1574 C C . VAL A 1 190 ? -40.130 -9.742 -7.130 1.00 29.81 190 VAL A C 1
ATOM 1575 O O . VAL A 1 190 ? -41.131 -9.717 -6.411 1.00 29.95 190 VAL A O 1
ATOM 1579 N N . GLY A 1 191 ? -39.451 -8.643 -7.456 1.00 28.52 191 GLY A N 1
ATOM 1580 C CA . GLY A 1 191 ? -39.884 -7.339 -6.981 1.00 27.19 191 GLY A CA 1
ATOM 1581 C C . GLY A 1 191 ? -41.220 -6.951 -7.586 1.00 26.33 191 GLY A C 1
ATOM 1582 O O . GLY A 1 191 ? -41.968 -6.157 -7.008 1.00 26.10 191 GLY A O 1
ATOM 1583 N N . ILE A 1 192 ? -41.515 -7.521 -8.753 1.00 22.92 192 ILE A N 1
ATOM 1584 C CA . ILE A 1 192 ? -42.760 -7.264 -9.461 1.00 25.03 192 ILE A CA 1
ATOM 1585 C C . ILE A 1 192 ? -43.840 -8.269 -9.045 1.00 25.38 192 ILE A C 1
ATOM 1586 O O . ILE A 1 192 ? -45.022 -7.932 -8.989 1.00 26.12 192 ILE A O 1
ATOM 1591 N N . LEU A 1 193 ? -43.445 -9.509 -8.762 1.00 25.96 193 LEU A N 1
ATOM 1592 C CA . LEU A 1 193 ? -44.423 -10.509 -8.320 1.00 26.13 193 LEU A CA 1
ATOM 1593 C C . LEU A 1 193 ? -45.123 -9.980 -7.063 1.00 26.28 193 LEU A C 1
ATOM 1594 O O . LEU A 1 193 ? -46.318 -10.213 -6.841 1.00 26.36 193 LEU A O 1
ATOM 1599 N N . ASP A 1 194 ? -44.362 -9.269 -6.239 1.00 26.20 194 ASP A N 1
ATOM 1600 C CA . ASP A 1 194 ? -44.894 -8.677 -5.014 1.00 26.74 194 ASP A CA 1
ATOM 1601 C C . ASP A 1 194 ? -46.201 -7.933 -5.272 1.00 25.03 194 ASP A C 1
ATOM 1602 O O . ASP A 1 194 ? -47.140 -8.011 -4.477 1.00 24.93 194 ASP A O 1
ATOM 1607 N N . LEU A 1 195 ? -46.270 -7.224 -6.394 1.00 25.25 195 LEU A N 1
ATOM 1608 C CA . LEU A 1 195 ? -47.461 -6.456 -6.731 1.00 24.83 195 LEU A CA 1
ATOM 1609 C C . LEU A 1 195 ? -48.656 -7.347 -7.024 1.00 26.19 195 LEU A C 1
ATOM 1610 O O . LEU A 1 195 ? -49.783 -7.028 -6.640 1.00 24.10 195 LEU A O 1
ATOM 1615 N N . PHE A 1 196 ? -48.417 -8.464 -7.704 1.00 26.62 196 PHE A N 1
ATOM 1616 C CA . PHE A 1 196 ? -49.510 -9.379 -8.013 1.00 25.42 196 PHE A CA 1
ATOM 1617 C C . PHE A 1 196 ? -50.005 -10.038 -6.730 1.00 25.92 196 PHE A C 1
ATOM 1618 O O . PHE A 1 196 ? -51.206 -10.279 -6.561 1.00 26.27 196 PHE A O 1
ATOM 1626 N N . ILE A 1 197 ? -49.075 -10.316 -5.825 1.00 23.32 197 ILE A N 1
ATOM 1627 C CA . ILE A 1 197 ? -49.421 -10.916 -4.539 1.00 25.64 197 ILE A CA 1
ATOM 1628 C C . ILE A 1 197 ? -50.357 -9.986 -3.757 1.00 25.85 197 ILE A C 1
ATOM 1629 O O . ILE A 1 197 ? -51.411 -10.408 -3.288 1.00 24.63 197 ILE A O 1
ATOM 1634 N N . TRP A 1 198 ? -49.980 -8.715 -3.631 1.00 25.80 198 TRP A N 1
ATOM 1635 C CA . TRP A 1 198 ? -50.819 -7.770 -2.903 1.00 25.08 198 TRP A CA 1
ATOM 1636 C C . TRP A 1 198 ? -52.134 -7.526 -3.612 1.00 25.55 198 TRP A C 1
ATOM 1637 O O . TRP A 1 198 ? -53.120 -7.157 -2.982 1.00 26.38 198 TRP A O 1
ATOM 1648 N N . TYR A 1 199 ? -52.167 -7.735 -4.922 1.00 24.24 199 TYR A N 1
ATOM 1649 C CA . TYR A 1 199 ? -53.422 -7.535 -5.620 1.00 25.88 199 TYR A CA 1
ATOM 1650 C C . TYR A 1 199 ? -54.386 -8.650 -5.261 1.00 27.43 199 TYR A C 1
ATOM 1651 O O . TYR A 1 199 ? -55.577 -8.411 -5.057 1.00 27.64 199 TYR A O 1
ATOM 1660 N N . LYS A 1 200 ? -53.876 -9.874 -5.189 1.00 27.76 200 LYS A N 1
ATOM 1661 C CA . LYS A 1 200 ? -54.727 -10.998 -4.844 1.00 29.22 200 LYS A CA 1
ATOM 1662 C C . LYS A 1 200 ? -55.262 -10.836 -3.426 1.00 29.86 200 LYS A C 1
ATOM 1663 O O . LYS A 1 200 ? -56.396 -11.207 -3.139 1.00 31.03 200 LYS A O 1
ATOM 1669 N N . GLU A 1 201 ? -54.443 -10.262 -2.551 1.00 28.40 201 GLU A N 1
ATOM 1670 C CA . GLU A 1 201 ? -54.812 -10.052 -1.153 1.00 30.64 201 GLU A CA 1
ATOM 1671 C C . GLU A 1 201 ? -55.696 -8.833 -0.878 1.00 29.43 201 GLU A C 1
ATOM 1672 O O . GLU A 1 201 ? -56.592 -8.888 -0.033 1.00 29.73 201 GLU A O 1
ATOM 1678 N N . THR A 1 202 ? -55.443 -7.737 -1.585 1.00 28.99 202 THR A N 1
ATOM 1679 C CA . THR A 1 202 ? -56.174 -6.496 -1.339 1.00 28.93 202 THR A CA 1
ATOM 1680 C C . THR A 1 202 ? -57.045 -5.962 -2.465 1.00 28.46 202 THR A C 1
ATOM 1681 O O . THR A 1 202 ? -57.830 -5.036 -2.253 1.00 29.30 202 THR A O 1
ATOM 1685 N N . ASN A 1 203 ? -56.902 -6.529 -3.657 1.00 28.07 203 ASN A N 1
ATOM 1686 C CA . ASN A 1 203 ? -57.665 -6.085 -4.816 1.00 27.52 203 ASN A CA 1
ATOM 1687 C C . ASN A 1 203 ? -57.198 -4.706 -5.294 1.00 28.89 203 ASN A C 1
ATOM 1688 O O . ASN A 1 203 ? -57.918 -4.015 -6.018 1.00 27.23 203 ASN A O 1
ATOM 1693 N N . THR A 1 204 ? -56.004 -4.301 -4.869 1.00 28.51 204 THR A N 1
ATOM 1694 C CA . THR A 1 204 ? -55.425 -3.027 -5.300 1.00 29.59 204 THR A CA 1
ATOM 1695 C C . THR A 1 204 ? -53.963 -3.213 -5.683 1.00 28.27 204 THR A C 1
ATOM 1696 O O . THR A 1 204 ? -53.323 -4.170 -5.260 1.00 28.52 204 THR A O 1
ATOM 1700 N N . ILE A 1 205 ? -53.444 -2.300 -6.497 1.00 29.66 205 ILE A N 1
ATOM 1701 C CA . ILE A 1 205 ? -52.045 -2.327 -6.913 1.00 29.43 205 ILE A CA 1
ATOM 1702 C C . ILE A 1 205 ? -51.342 -1.301 -6.030 1.00 29.18 205 ILE A C 1
ATOM 1703 O O . ILE A 1 205 ? -51.523 -0.088 -6.189 1.00 26.62 205 ILE A O 1
ATOM 1708 N N . VAL A 1 206 ? -50.551 -1.791 -5.088 1.00 26.19 206 VAL A N 1
ATOM 1709 C CA . VAL A 1 206 ? -49.848 -0.910 -4.175 1.00 27.16 206 VAL A CA 1
ATOM 1710 C C . VAL A 1 206 ? -48.472 -0.559 -4.718 1.00 27.66 206 VAL A C 1
ATOM 1711 O O . VAL A 1 206 ? -48.190 -0.709 -5.907 1.00 28.25 206 VAL A O 1
ATOM 1715 N N . LYS A 1 207 ? -47.629 -0.063 -3.827 1.00 28.11 207 LYS A N 1
ATOM 1716 C CA . LYS A 1 207 ? -46.254 0.260 -4.151 1.00 30.25 207 LYS A CA 1
ATOM 1717 C C . LYS A 1 207 ? -45.539 0.469 -2.833 1.00 30.55 207 LYS A C 1
ATOM 1718 O O . LYS A 1 207 ? -46.196 0.299 -1.782 1.00 32.36 207 LYS A O 1
#

CATH classification: 1.10.1670.10 (+1 more: 1.10.340.30)

Nearest PDB structures (foldseek):
  3fhg-assembly1_A  TM=1.005E+00  e=1.773E-28  Saccharolobus solfataricus
  3n0u-assembly3_C  TM=9.161E-01  e=1.557E-11  Thermotoga maritima
  3knt-assembly1_A  TM=8.947E-01  e=3.390E-11  Methanocaldococcus jannaschii
  3fhf-assembly1_A  TM=8.878E-01  e=3.390E-11  Methanocaldococcus jannaschii
  7ayz-assembly1_AAA  TM=6.467E-01  e=2.662E-03  Mus musculus